Protein AF-A0A2G5TWJ9-F1 (afdb_monomer_lite)

Structure (mmCIF, N/CA/C/O backbone):
data_AF-A0A2G5TWJ9-F1
#
_entry.id   AF-A0A2G5TWJ9-F1
#
loop_
_atom_site.group_PDB
_atom_site.id
_atom_site.type_symbol
_atom_site.label_atom_id
_atom_site.label_alt_id
_atom_site.label_comp_id
_atom_site.label_asym_id
_atom_site.label_entity_id
_atom_site.label_seq_id
_atom_site.pdbx_PDB_ins_code
_atom_site.Cartn_x
_atom_site.Cartn_y
_atom_site.Cartn_z
_atom_site.occupancy
_atom_site.B_iso_or_equiv
_atom_site.auth_seq_id
_atom_site.auth_comp_id
_atom_site.auth_asym_id
_atom_site.auth_atom_id
_atom_site.pdbx_PDB_model_num
ATOM 1 N N . MET A 1 1 ? -35.842 27.594 40.199 1.00 36.75 1 MET A N 1
ATOM 2 C CA . MET A 1 1 ? -36.315 26.680 39.138 1.00 36.75 1 MET A CA 1
ATOM 3 C C . MET A 1 1 ? -35.547 25.380 39.267 1.00 36.75 1 MET A C 1
ATOM 5 O O . MET A 1 1 ? -34.326 25.401 39.190 1.00 36.75 1 MET A O 1
ATOM 9 N N . SER A 1 2 ? -36.247 24.294 39.585 1.00 41.88 2 SER A N 1
ATOM 10 C CA . SER A 1 2 ? -35.683 22.958 39.775 1.00 41.88 2 SER A CA 1
ATOM 11 C C . SER A 1 2 ? -35.116 22.416 38.465 1.00 41.88 2 SER A C 1
ATOM 13 O O . SER A 1 2 ? -35.816 22.381 37.454 1.00 41.88 2 SER A O 1
ATOM 15 N N . LEU A 1 3 ? -33.863 21.966 38.504 1.00 46.84 3 LEU A N 1
ATOM 16 C CA . LEU A 1 3 ? -33.276 21.094 37.493 1.00 46.84 3 LEU A CA 1
ATOM 17 C C . LEU A 1 3 ? -34.179 19.859 37.361 1.00 46.84 3 LEU A C 1
ATOM 19 O O . LEU A 1 3 ? -34.270 19.068 38.295 1.00 46.84 3 LEU A O 1
ATOM 23 N N . LEU A 1 4 ? -34.880 19.723 36.233 1.00 46.88 4 LEU A N 1
ATOM 24 C CA . LEU A 1 4 ? -35.565 18.487 35.861 1.00 46.88 4 LEU A CA 1
ATOM 25 C C . LEU A 1 4 ? -34.547 17.343 35.939 1.00 46.88 4 LEU A C 1
ATOM 27 O O . LEU A 1 4 ? -33.581 17.317 35.171 1.00 46.88 4 LEU A O 1
ATOM 31 N N . GLU A 1 5 ? -34.747 16.410 36.871 1.00 49.47 5 GLU A N 1
ATOM 32 C CA . GLU A 1 5 ? -34.047 15.130 36.863 1.00 49.47 5 GLU A CA 1
ATOM 33 C C . GLU A 1 5 ? -34.282 14.488 35.493 1.00 49.47 5 GLU A C 1
ATOM 35 O O . GLU A 1 5 ? -35.391 14.063 35.166 1.00 49.47 5 GLU A O 1
ATOM 40 N N . LYS A 1 6 ? -33.241 14.441 34.654 1.00 57.19 6 LYS A N 1
ATOM 41 C CA . LYS A 1 6 ? -33.278 13.676 33.407 1.00 57.19 6 LYS A CA 1
ATOM 42 C C . LYS A 1 6 ? -33.536 12.217 33.778 1.00 57.19 6 LYS A C 1
ATOM 44 O O . LYS A 1 6 ? -32.618 11.519 34.214 1.00 57.19 6 LYS A O 1
ATOM 49 N N . SER A 1 7 ? -34.780 11.767 33.617 1.00 62.12 7 SER A N 1
ATOM 50 C CA . SER A 1 7 ? -35.129 10.357 33.776 1.00 62.12 7 SER A CA 1
ATOM 51 C C . SER A 1 7 ? -34.216 9.532 32.861 1.00 62.12 7 SER A C 1
ATOM 53 O O . SER A 1 7 ? -34.095 9.796 31.663 1.00 62.12 7 SER A O 1
ATOM 55 N N . LYS A 1 8 ? -33.463 8.596 33.444 1.00 74.06 8 LYS A N 1
ATOM 56 C CA . LYS A 1 8 ? -32.514 7.771 32.691 1.00 74.06 8 LYS A CA 1
ATOM 57 C C . LYS A 1 8 ? -33.291 6.651 32.016 1.00 74.06 8 LYS A C 1
ATOM 59 O O . LYS A 1 8 ? -33.802 5.769 32.704 1.00 74.06 8 LYS A O 1
ATOM 64 N N . PHE A 1 9 ? -33.352 6.660 30.686 1.00 77.81 9 PHE A N 1
ATOM 65 C CA . PHE A 1 9 ? -33.934 5.556 29.931 1.00 77.81 9 PHE A CA 1
ATOM 66 C C . PHE A 1 9 ? -33.089 4.285 30.129 1.00 77.81 9 PHE A C 1
ATOM 68 O O . PHE A 1 9 ? -31.893 4.284 29.816 1.00 77.81 9 PHE A O 1
ATOM 75 N N . PRO A 1 10 ? -33.653 3.194 30.673 1.00 84.69 10 PRO A N 1
ATOM 76 C CA . PRO A 1 10 ? -32.878 2.020 31.036 1.00 84.69 10 PRO A CA 1
ATOM 77 C C . PRO A 1 10 ? -32.674 1.102 29.822 1.00 84.69 10 PRO A C 1
ATOM 79 O O . PRO A 1 10 ? -33.167 -0.022 29.812 1.00 84.69 10 PRO A O 1
ATOM 82 N N . LEU A 1 11 ? -31.912 1.560 28.821 1.00 85.44 11 LEU A N 1
ATOM 83 C CA . LEU A 1 11 ? -31.676 0.856 27.549 1.00 85.44 11 LEU A CA 1
ATOM 84 C C . LEU A 1 11 ? -31.348 -0.638 27.746 1.00 85.44 11 LEU A C 1
ATOM 86 O O . LEU A 1 11 ? -31.959 -1.507 27.137 1.00 85.44 11 LEU A O 1
ATOM 90 N N . LEU A 1 12 ? -30.456 -0.969 28.686 1.00 86.44 12 LEU A N 1
ATOM 91 C CA . LEU A 1 12 ? -30.032 -2.353 28.964 1.00 86.44 12 LEU A CA 1
ATOM 92 C C . LEU A 1 12 ? -31.082 -3.235 29.671 1.00 86.44 12 LEU A C 1
ATOM 94 O O . LEU A 1 12 ? -30.824 -4.424 29.887 1.00 86.44 12 LEU A O 1
ATOM 98 N N . LYS A 1 13 ? -32.219 -2.664 30.085 1.00 88.19 13 LYS A N 1
ATOM 99 C CA . LYS A 1 13 ? -33.361 -3.389 30.663 1.00 88.19 13 LYS A CA 1
ATOM 100 C C . LYS A 1 13 ? -34.454 -3.682 29.633 1.00 88.19 13 LYS A C 1
ATOM 102 O O . LYS A 1 13 ? -35.428 -4.341 29.986 1.00 88.19 13 LYS A O 1
ATOM 107 N N . LEU A 1 14 ? -34.311 -3.204 28.396 1.00 89.62 14 LEU A N 1
ATOM 108 C CA . LEU A 1 14 ? -35.266 -3.504 27.338 1.00 89.62 14 LEU A CA 1
ATOM 109 C C . LEU A 1 14 ? -35.298 -5.006 27.014 1.00 89.62 14 LEU A C 1
ATOM 111 O O . LEU A 1 14 ? -34.278 -5.692 27.171 1.00 89.62 14 LEU A O 1
ATOM 115 N N . PRO A 1 15 ? -36.442 -5.518 26.523 1.00 93.06 15 PRO A N 1
ATOM 116 C CA . PRO A 1 15 ? -36.509 -6.845 25.929 1.00 93.06 15 PRO A CA 1
ATOM 117 C C . PRO A 1 15 ? -35.441 -7.016 24.846 1.00 93.06 15 PRO A C 1
ATOM 119 O O . PRO A 1 15 ? -35.117 -6.075 24.125 1.00 93.06 15 PRO A O 1
ATOM 122 N N . TRP A 1 16 ? -34.903 -8.231 24.723 1.00 88.75 16 TRP A N 1
ATOM 123 C CA . TRP A 1 16 ? -33.719 -8.497 23.899 1.00 88.75 16 TRP A CA 1
ATOM 124 C C . TRP A 1 16 ? -33.857 -8.037 22.441 1.00 88.75 16 TRP A C 1
ATOM 126 O O . TRP A 1 16 ? -32.936 -7.423 21.917 1.00 88.75 16 TRP A O 1
ATOM 136 N N . HIS A 1 17 ? -35.006 -8.287 21.809 1.00 87.75 17 HIS A N 1
ATOM 137 C CA . HIS A 1 17 ? -35.258 -7.876 20.425 1.00 87.75 17 HIS A CA 1
ATOM 138 C C . HIS A 1 17 ? -35.263 -6.347 20.280 1.00 87.75 17 HIS A C 1
ATOM 140 O O . HIS A 1 17 ? -34.514 -5.823 19.465 1.00 87.75 17 HIS A O 1
ATOM 146 N N . VAL A 1 18 ? -35.994 -5.634 21.149 1.00 89.50 18 VAL A N 1
ATOM 147 C CA . VAL A 1 18 ? -36.042 -4.161 21.149 1.00 89.50 18 VAL A CA 1
ATOM 148 C C . VAL A 1 18 ? -34.654 -3.573 21.378 1.00 89.50 18 VAL A C 1
ATOM 150 O O . VAL A 1 18 ? -34.261 -2.634 20.700 1.00 89.50 18 VAL A O 1
ATOM 153 N N . LEU A 1 19 ? -33.884 -4.145 22.309 1.00 90.06 19 LEU A N 1
ATOM 154 C CA . LEU A 1 19 ? -32.516 -3.707 22.565 1.00 90.06 19 LEU A CA 1
ATOM 155 C C . LEU A 1 19 ? -31.647 -3.827 21.309 1.00 90.06 19 LEU A C 1
ATOM 157 O O . LEU A 1 19 ? -30.944 -2.881 20.977 1.00 90.06 19 LEU A O 1
ATOM 161 N N . LEU A 1 20 ? -31.682 -4.969 20.618 1.00 87.12 20 LEU A N 1
ATOM 162 C CA . LEU A 1 20 ? -30.897 -5.154 19.398 1.00 87.12 20 LEU A CA 1
ATOM 163 C C . LEU A 1 20 ? -31.321 -4.183 18.296 1.00 87.12 20 LEU A C 1
ATOM 165 O O . LEU A 1 20 ? -30.449 -3.625 17.636 1.00 87.12 20 LEU A O 1
ATOM 169 N N . ASP A 1 21 ? -32.622 -3.951 18.130 1.00 86.69 21 ASP A N 1
ATOM 170 C CA . ASP A 1 21 ? -33.130 -3.008 17.135 1.00 86.69 21 ASP A CA 1
ATOM 171 C C . ASP A 1 21 ? -32.720 -1.570 17.465 1.00 86.69 21 ASP A C 1
ATOM 173 O O . ASP A 1 21 ? -32.274 -0.851 16.576 1.00 86.69 21 ASP A O 1
ATOM 177 N N . CYS A 1 22 ? -32.749 -1.158 18.737 1.00 89.00 22 CYS A N 1
ATOM 178 C CA . CYS A 1 22 ? -32.224 0.147 19.140 1.00 89.00 22 CYS A CA 1
ATOM 179 C C . CYS A 1 22 ? -30.739 0.298 18.784 1.00 89.00 22 CYS A C 1
ATOM 181 O O . CYS A 1 22 ? -30.357 1.313 18.216 1.00 89.00 22 CYS A O 1
ATOM 183 N N . ILE A 1 23 ? -29.904 -0.702 19.094 1.00 88.88 23 ILE A N 1
ATOM 184 C CA . ILE A 1 23 ? -28.458 -0.615 18.834 1.00 88.88 23 ILE A CA 1
ATOM 185 C C . ILE A 1 23 ? -28.140 -0.671 17.329 1.00 88.88 23 ILE A C 1
ATOM 187 O O . ILE A 1 23 ? -27.199 -0.020 16.895 1.00 88.88 23 ILE A O 1
ATOM 191 N N . LYS A 1 24 ? -28.920 -1.398 16.518 1.00 86.06 24 LYS A N 1
ATOM 192 C CA . LYS A 1 24 ? -28.757 -1.437 15.050 1.00 86.06 24 LYS A CA 1
ATOM 193 C C . LYS A 1 24 ? -28.994 -0.093 14.360 1.00 86.06 24 LYS A C 1
ATOM 195 O O . LYS A 1 24 ? -28.516 0.087 13.248 1.00 86.06 24 LYS A O 1
ATOM 200 N N . ASN A 1 25 ? -29.763 0.794 14.987 1.00 86.25 25 ASN A N 1
ATOM 201 C CA . ASN A 1 25 ? -30.069 2.123 14.459 1.00 86.25 25 ASN A CA 1
ATOM 202 C C . ASN A 1 25 ? -29.079 3.201 14.932 1.00 86.25 25 ASN A C 1
ATOM 204 O O . ASN A 1 25 ? -29.253 4.361 14.576 1.00 86.25 25 ASN A O 1
ATOM 208 N N . LEU A 1 26 ? -28.077 2.838 15.739 1.00 87.75 26 LEU A N 1
ATOM 209 C CA . LEU A 1 26 ? -27.004 3.749 16.135 1.00 87.75 26 LEU A CA 1
ATOM 210 C C . LEU A 1 26 ? -25.992 3.920 14.999 1.00 87.75 26 LEU A C 1
ATOM 212 O O . LEU A 1 26 ? -25.737 2.979 14.242 1.00 87.75 26 LEU A O 1
ATOM 216 N N . ASP A 1 27 ? -25.371 5.096 14.929 1.00 87.12 27 ASP A N 1
ATOM 217 C CA . ASP A 1 27 ? -24.243 5.325 14.027 1.00 87.12 27 ASP A CA 1
ATOM 218 C C . ASP A 1 27 ? -22.962 4.598 14.497 1.00 87.12 27 ASP A C 1
ATOM 220 O O . ASP A 1 27 ? -22.895 4.025 15.591 1.00 87.12 27 ASP A O 1
ATOM 224 N N . PHE A 1 28 ? -21.911 4.591 13.669 1.00 90.81 28 PHE A N 1
ATOM 225 C CA . PHE A 1 28 ? -20.680 3.864 13.997 1.00 90.81 28 PHE A CA 1
ATOM 226 C C . PHE A 1 28 ? -19.959 4.401 15.242 1.00 90.81 28 PHE A C 1
ATOM 228 O O . PHE A 1 28 ? -19.420 3.603 16.014 1.00 90.81 28 PHE A O 1
ATOM 235 N N . LEU A 1 29 ? -19.966 5.714 15.482 1.00 90.69 29 LEU A N 1
ATOM 236 C CA . LEU A 1 29 ? -19.343 6.312 16.664 1.00 90.69 29 LEU A CA 1
ATOM 237 C C . LEU A 1 29 ? -20.179 6.058 17.919 1.00 90.69 29 LEU A C 1
ATOM 239 O O . LEU A 1 29 ? -19.619 5.767 18.972 1.00 90.69 29 LEU A O 1
ATOM 243 N N . GLU A 1 30 ? -21.505 6.081 17.816 1.00 89.00 30 GLU A N 1
ATOM 244 C CA . GLU A 1 30 ? -22.421 5.711 18.893 1.00 89.00 30 GLU A CA 1
ATOM 245 C C . GLU A 1 30 ? -22.284 4.234 19.276 1.00 89.00 30 GLU A C 1
ATOM 247 O O . GLU A 1 30 ? -22.296 3.896 20.464 1.00 89.00 30 GLU A O 1
ATOM 252 N N . ILE A 1 31 ? -22.096 3.345 18.295 1.00 91.75 31 ILE A N 1
ATOM 253 C CA . ILE A 1 31 ? -21.790 1.929 18.527 1.00 91.75 31 ILE A CA 1
ATOM 254 C C . ILE A 1 31 ? -20.460 1.786 19.280 1.00 91.75 31 ILE A C 1
ATOM 256 O O . ILE A 1 31 ? -20.382 1.025 20.257 1.00 91.75 31 ILE A O 1
ATOM 260 N N . ILE A 1 32 ? -19.422 2.523 18.866 1.00 92.56 32 ILE A N 1
ATOM 261 C CA . ILE A 1 32 ? -18.124 2.546 19.553 1.00 92.56 32 ILE A CA 1
ATOM 262 C C . ILE A 1 32 ? -18.305 3.035 20.989 1.00 92.56 32 ILE A C 1
ATOM 264 O O . ILE A 1 32 ? -17.981 2.295 21.920 1.00 92.56 32 ILE A O 1
ATOM 268 N N . ASP A 1 33 ? -18.894 4.210 21.186 1.00 89.75 33 ASP A N 1
ATOM 269 C CA . ASP A 1 33 ? -19.139 4.803 22.500 1.00 89.75 33 ASP A CA 1
ATOM 270 C C . ASP A 1 33 ? -19.920 3.844 23.406 1.00 89.75 33 ASP A C 1
ATOM 272 O O . ASP A 1 33 ? -19.497 3.553 24.529 1.00 89.75 33 ASP A O 1
ATOM 276 N N . PHE A 1 34 ? -21.024 3.274 22.915 1.00 91.06 34 PHE A N 1
ATOM 277 C CA . PHE A 1 34 ? -21.832 2.318 23.668 1.00 91.06 34 PHE A CA 1
ATOM 278 C C . PHE A 1 34 ? -21.013 1.090 24.074 1.00 91.06 34 PHE A C 1
ATOM 280 O O . PHE A 1 34 ? -21.059 0.653 25.229 1.00 91.06 34 PHE A O 1
ATOM 287 N N . SER A 1 35 ? -20.221 0.541 23.154 1.00 93.69 35 SER A N 1
ATOM 288 C CA . SER A 1 35 ? -19.400 -0.641 23.417 1.00 93.69 35 SER A CA 1
ATOM 289 C C . SER A 1 35 ? -18.285 -0.400 24.448 1.00 93.69 35 SER A C 1
ATOM 291 O O . SER A 1 35 ? -17.871 -1.353 25.116 1.00 93.69 35 SER A O 1
ATOM 293 N N . LEU A 1 36 ? -17.842 0.850 24.636 1.00 92.25 36 LEU A N 1
ATOM 294 C CA . LEU A 1 36 ? -16.854 1.243 25.648 1.00 92.25 36 LEU A CA 1
ATOM 295 C C . LEU A 1 36 ? -17.444 1.334 27.067 1.00 92.25 36 LEU A C 1
ATOM 297 O O . LEU A 1 36 ? -16.703 1.229 28.044 1.00 92.25 36 LEU A O 1
ATOM 301 N N . VAL A 1 37 ? -18.771 1.453 27.212 1.00 91.25 37 VAL A N 1
ATOM 302 C CA . VAL A 1 37 ? -19.433 1.626 28.521 1.00 91.25 37 VAL A CA 1
ATOM 303 C C . VAL A 1 37 ? -19.241 0.420 29.446 1.00 91.25 37 VAL A C 1
ATOM 305 O O . VAL A 1 37 ? -19.108 0.572 30.660 1.00 91.25 37 VAL A O 1
ATOM 308 N N . SER A 1 38 ? -19.284 -0.809 28.917 1.00 91.56 38 SER A N 1
ATOM 309 C CA . SER A 1 38 ? -19.117 -2.019 29.733 1.00 91.56 38 SER A CA 1
ATOM 310 C C . SER A 1 38 ? -18.830 -3.272 28.906 1.00 91.56 38 SER A C 1
ATOM 312 O O . SER A 1 38 ? -19.201 -3.377 27.738 1.00 91.56 38 SER A O 1
ATOM 314 N N . LYS A 1 39 ? -18.309 -4.319 29.566 1.00 92.62 39 LYS A N 1
ATOM 315 C CA . LYS A 1 39 ? -18.180 -5.665 28.970 1.00 92.62 39 LYS A CA 1
ATOM 316 C C . LYS A 1 39 ? -19.513 -6.202 28.431 1.00 92.62 39 LYS A C 1
ATOM 318 O O . LYS A 1 39 ? -19.514 -6.944 27.454 1.00 92.62 39 LYS A O 1
ATOM 323 N N . ARG A 1 40 ? -20.645 -5.859 29.063 1.00 92.19 40 ARG A N 1
ATOM 324 C CA . ARG A 1 40 ? -21.979 -6.271 28.598 1.00 92.19 40 ARG A CA 1
ATOM 325 C C . ARG A 1 40 ? -22.357 -5.550 27.305 1.00 92.19 40 ARG A C 1
ATOM 327 O O . ARG A 1 40 ? -22.813 -6.219 26.387 1.00 92.19 40 ARG A O 1
ATOM 334 N N . ALA A 1 41 ? -22.135 -4.240 27.226 1.00 93.38 41 ALA A N 1
ATOM 335 C CA . ALA A 1 41 ? -22.416 -3.449 26.028 1.00 93.38 41 ALA A CA 1
ATOM 336 C C . ALA A 1 41 ? -21.576 -3.925 24.835 1.00 93.38 41 ALA A C 1
ATOM 338 O O . ALA A 1 41 ? -22.133 -4.243 23.788 1.00 93.38 41 ALA A O 1
ATOM 339 N N . LYS A 1 42 ? -20.270 -4.148 25.042 1.00 93.69 42 LYS A N 1
ATOM 340 C CA . LYS A 1 42 ? -19.392 -4.762 24.035 1.00 93.69 42 LYS A CA 1
ATOM 341 C C . LYS A 1 42 ? -19.938 -6.094 23.506 1.00 93.69 42 LYS A C 1
ATOM 343 O O . LYS A 1 42 ? -19.987 -6.309 22.301 1.00 93.69 42 LYS A O 1
ATOM 348 N N . ARG A 1 43 ? -20.387 -6.995 24.393 1.00 92.12 43 ARG A N 1
ATOM 349 C CA . ARG A 1 43 ? -20.980 -8.286 23.983 1.00 92.12 43 ARG A CA 1
ATOM 350 C C . ARG A 1 43 ? -22.282 -8.130 23.200 1.00 92.12 43 ARG A C 1
ATOM 352 O O . ARG A 1 43 ? -22.572 -8.997 22.386 1.00 92.12 43 ARG A O 1
ATOM 359 N N . ILE A 1 44 ? -23.075 -7.097 23.484 1.00 91.44 44 ILE A N 1
ATOM 360 C CA . ILE A 1 44 ? -24.309 -6.812 22.742 1.00 91.44 44 ILE A CA 1
ATOM 361 C C . ILE A 1 44 ? -23.954 -6.372 21.322 1.00 91.44 44 ILE A C 1
ATOM 363 O O . ILE A 1 44 ? -24.438 -6.993 20.384 1.00 91.44 44 ILE A O 1
ATOM 367 N N . VAL A 1 45 ? -23.050 -5.397 21.170 1.00 92.38 45 VAL A N 1
ATOM 368 C CA . VAL A 1 45 ? -22.594 -4.913 19.854 1.00 92.38 45 VAL A CA 1
ATOM 369 C C . VAL A 1 45 ? -22.035 -6.052 19.008 1.00 92.38 45 VAL A C 1
ATOM 371 O O . VAL A 1 45 ? -22.469 -6.243 17.882 1.00 92.38 45 VAL A O 1
ATOM 374 N N . LYS A 1 46 ? -21.171 -6.897 19.580 1.00 90.25 46 LYS A N 1
ATOM 375 C CA . LYS A 1 46 ? -20.594 -8.048 18.863 1.00 90.25 46 LYS A CA 1
ATOM 376 C C . LYS A 1 46 ? -21.615 -9.075 18.360 1.00 90.25 46 LYS A C 1
ATOM 378 O O . LYS A 1 46 ? -21.276 -9.903 17.523 1.00 90.25 46 LYS A O 1
ATOM 383 N N . ARG A 1 47 ? -22.827 -9.096 18.921 1.00 87.38 47 ARG A N 1
ATOM 384 C CA . ARG A 1 47 ? -23.904 -10.006 18.497 1.00 87.38 47 ARG A CA 1
ATOM 385 C C . ARG A 1 47 ? -24.769 -9.416 17.393 1.00 87.38 47 ARG A C 1
ATOM 387 O O . ARG A 1 47 ? -25.624 -10.122 16.867 1.00 87.38 47 ARG A O 1
ATOM 394 N N . ILE A 1 48 ? -24.588 -8.140 17.081 1.00 83.81 48 ILE A N 1
ATOM 395 C CA . ILE A 1 48 ? -25.323 -7.474 16.024 1.00 83.81 48 ILE A CA 1
ATOM 396 C C . ILE A 1 48 ? -24.544 -7.677 14.736 1.00 83.81 48 ILE A C 1
ATOM 398 O O . ILE A 1 48 ? -23.381 -7.303 14.631 1.00 83.81 48 ILE A O 1
ATOM 402 N N . THR A 1 49 ? -25.201 -8.283 13.754 1.00 71.06 49 THR A N 1
ATOM 403 C CA . THR A 1 49 ? -24.727 -8.228 12.377 1.00 71.06 49 THR A CA 1
ATOM 404 C C . THR A 1 49 ? -24.932 -6.805 11.896 1.00 71.06 49 THR A C 1
ATOM 406 O O . THR A 1 49 ? -26.069 -6.339 11.802 1.00 71.06 49 THR A O 1
ATOM 409 N N . ILE A 1 50 ? -23.835 -6.106 11.643 1.00 72.62 50 ILE A N 1
ATOM 410 C CA . ILE A 1 50 ? -23.886 -4.791 11.022 1.00 72.62 50 ILE A CA 1
ATOM 411 C C . ILE A 1 50 ? -24.182 -5.032 9.549 1.00 72.62 50 ILE A C 1
ATOM 413 O O . ILE A 1 50 ? -23.449 -5.744 8.868 1.00 72.62 50 ILE A O 1
ATOM 417 N N . SER A 1 51 ? -25.312 -4.506 9.086 1.00 66.75 51 SER A N 1
ATOM 418 C CA . SER A 1 51 ? -25.871 -4.826 7.769 1.00 66.75 51 SER A CA 1
ATOM 419 C C . SER A 1 51 ? -25.056 -4.272 6.597 1.00 66.75 51 SER A C 1
ATOM 421 O O . SER A 1 51 ? -25.329 -4.623 5.453 1.00 66.75 51 SER A O 1
ATOM 423 N N . HIS A 1 52 ? -24.073 -3.411 6.866 1.00 73.81 52 HIS A N 1
ATOM 424 C CA . HIS A 1 52 ? -23.319 -2.686 5.850 1.00 73.81 52 HIS A CA 1
ATOM 425 C C . HIS A 1 52 ? -21.816 -2.907 6.052 1.00 73.81 52 HIS A C 1
ATOM 427 O O . HIS A 1 52 ? -21.341 -2.776 7.183 1.00 73.81 52 HIS A O 1
ATOM 433 N N . PRO A 1 53 ? -21.058 -3.241 4.991 1.00 79.69 53 PRO A N 1
ATOM 434 C CA . PRO A 1 53 ? -19.614 -3.392 5.087 1.00 79.69 53 PRO A CA 1
ATOM 435 C C . PRO A 1 53 ? -18.980 -2.046 5.454 1.00 79.69 53 PRO A C 1
ATOM 437 O O . PRO A 1 53 ? -19.318 -1.012 4.868 1.00 79.69 53 PRO A O 1
ATOM 440 N N . ILE A 1 54 ? -18.084 -2.081 6.439 1.00 90.25 54 ILE A N 1
ATOM 441 C CA . ILE A 1 54 ? -17.290 -0.936 6.890 1.00 90.25 54 ILE A CA 1
ATOM 442 C C . ILE A 1 54 ? -15.834 -1.218 6.566 1.00 90.25 54 ILE A C 1
ATOM 444 O O . ILE A 1 54 ? -15.352 -2.338 6.751 1.00 90.25 54 ILE A O 1
ATOM 448 N N . GLU A 1 55 ? -15.132 -0.184 6.142 1.00 92.62 55 GLU A N 1
ATOM 449 C CA . GLU A 1 55 ? -13.697 -0.203 5.934 1.00 92.62 55 GLU A CA 1
ATOM 450 C C . GLU A 1 55 ? -13.022 0.644 7.005 1.00 92.62 55 GLU A C 1
ATOM 452 O O . GLU A 1 55 ? -13.435 1.771 7.272 1.00 92.62 55 GLU A O 1
ATOM 457 N N . ILE A 1 56 ? -11.996 0.073 7.638 1.00 94.88 56 ILE A N 1
ATOM 458 C CA . ILE A 1 56 ? -11.184 0.770 8.634 1.00 94.88 56 ILE A CA 1
ATOM 459 C C . ILE A 1 56 ? -9.908 1.257 7.953 1.00 94.88 56 ILE A C 1
ATOM 461 O O . ILE A 1 56 ? -9.123 0.433 7.467 1.00 94.88 56 ILE A O 1
ATOM 465 N N . LYS A 1 57 ? -9.665 2.568 7.989 1.00 95.88 57 LYS A N 1
ATOM 466 C CA . LYS A 1 57 ? -8.402 3.180 7.553 1.00 95.88 57 LYS A CA 1
ATOM 467 C C . LYS A 1 57 ? -7.730 3.882 8.727 1.00 95.88 57 LYS A C 1
ATOM 469 O O . LYS A 1 57 ? -8.398 4.486 9.563 1.00 95.88 57 LYS A O 1
ATOM 474 N N . LEU A 1 58 ? -6.410 3.781 8.817 1.00 96.19 58 LEU A N 1
ATOM 475 C CA . LEU A 1 58 ? -5.617 4.433 9.856 1.00 96.19 58 LEU A CA 1
ATOM 476 C C . LEU A 1 58 ? -4.730 5.502 9.233 1.00 96.19 58 LEU A C 1
ATOM 478 O O . LEU A 1 58 ? -3.957 5.186 8.333 1.00 96.19 58 LEU A O 1
ATOM 482 N N . SER A 1 59 ? -4.758 6.715 9.777 1.00 94.81 59 SER A N 1
ATOM 483 C CA . SER A 1 59 ? -3.814 7.774 9.417 1.00 94.81 59 SER A CA 1
ATOM 484 C C . SER A 1 59 ? -3.026 8.205 10.649 1.00 94.81 59 SER A C 1
ATOM 486 O O . SER A 1 59 ? -3.584 8.512 11.701 1.00 94.81 59 SER A O 1
ATOM 488 N N . ILE A 1 60 ? -1.700 8.167 10.542 1.00 93.56 60 ILE A N 1
ATOM 489 C CA . ILE A 1 60 ? -0.774 8.472 11.634 1.00 93.56 60 ILE A CA 1
ATOM 490 C C . ILE A 1 60 ? 0.090 9.659 11.220 1.00 93.56 60 ILE A C 1
ATOM 492 O O . ILE A 1 60 ? 1.001 9.519 10.397 1.00 93.56 60 ILE A O 1
ATOM 496 N N . PHE A 1 61 ? -0.182 10.807 11.827 1.00 90.44 61 PHE A N 1
ATOM 497 C CA . PHE A 1 61 ? 0.511 12.070 11.592 1.00 90.44 61 PHE A CA 1
ATOM 498 C C . PHE A 1 61 ? 1.571 12.317 12.664 1.00 90.44 61 PHE A C 1
ATOM 500 O O . PHE A 1 61 ? 1.692 11.567 13.639 1.00 90.44 61 PHE A O 1
ATOM 507 N N . VAL A 1 62 ? 2.372 13.369 12.492 1.00 85.75 62 VAL A N 1
ATOM 508 C CA . VAL A 1 62 ? 3.347 13.775 13.520 1.00 85.75 62 VAL A CA 1
ATOM 509 C C . VAL A 1 62 ? 2.657 14.151 14.836 1.00 85.75 62 VAL A C 1
ATOM 511 O O . VAL A 1 62 ? 3.145 13.759 15.898 1.00 85.75 62 VAL A O 1
ATOM 514 N N . ASP A 1 63 ? 1.514 14.834 14.751 1.00 85.44 63 ASP A N 1
ATOM 515 C CA . ASP A 1 63 ? 0.837 15.449 15.899 1.00 85.44 63 ASP A CA 1
ATOM 516 C C . ASP A 1 63 ? -0.494 14.772 16.271 1.00 85.44 63 ASP A C 1
ATOM 518 O O . ASP A 1 63 ? -1.214 15.254 17.147 1.00 85.44 63 ASP A O 1
ATOM 522 N N . GLY A 1 64 ? -0.827 13.638 15.643 1.00 90.50 64 GLY A N 1
ATOM 523 C CA . GLY A 1 64 ? -2.105 12.977 15.883 1.00 90.50 64 GLY A CA 1
ATOM 524 C C . GLY A 1 64 ? -2.269 11.601 15.250 1.00 90.50 64 GLY A C 1
ATOM 525 O O . GLY A 1 64 ? -1.474 11.164 14.413 1.00 90.50 64 GLY A O 1
ATOM 526 N N . PHE A 1 65 ? -3.333 10.919 15.668 1.00 91.50 65 PHE A N 1
ATOM 527 C CA . PHE A 1 65 ? -3.774 9.652 15.087 1.00 91.50 65 PHE A CA 1
ATOM 528 C C . PHE A 1 65 ? -5.243 9.729 14.712 1.00 91.50 65 PHE A C 1
ATOM 530 O O . PHE A 1 65 ? -6.045 10.276 15.467 1.00 91.50 65 PHE A O 1
ATOM 537 N N . GLU A 1 66 ? -5.599 9.108 13.600 1.00 93.50 66 GLU A N 1
ATOM 538 C CA . GLU A 1 66 ? -6.963 9.105 13.098 1.00 93.50 66 GLU A CA 1
ATOM 539 C C . GLU A 1 66 ? -7.364 7.701 12.650 1.00 93.50 66 GLU A C 1
ATOM 541 O O . GLU A 1 66 ? -6.588 6.974 12.023 1.00 93.50 66 GLU A O 1
ATOM 546 N N . ILE A 1 67 ? -8.586 7.313 13.008 1.00 95.31 67 ILE A N 1
ATOM 547 C CA . ILE A 1 67 ? -9.237 6.080 12.570 1.00 95.31 67 ILE A CA 1
ATOM 548 C C . ILE A 1 67 ? -10.456 6.492 11.763 1.00 95.31 67 ILE A C 1
ATOM 550 O O . ILE A 1 67 ? -11.377 7.091 12.313 1.00 95.31 67 ILE A O 1
ATOM 554 N N . TYR A 1 68 ? -10.467 6.141 10.490 1.00 94.44 68 TYR A N 1
ATOM 555 C CA . TYR A 1 68 ? -11.575 6.383 9.584 1.00 94.44 68 TYR A CA 1
ATOM 556 C C . TYR A 1 68 ? -12.411 5.118 9.469 1.00 94.44 68 TYR A C 1
ATOM 558 O O . TYR A 1 68 ? -11.878 4.010 9.355 1.00 94.44 68 TYR A O 1
ATOM 566 N N . LEU A 1 69 ? -13.723 5.303 9.497 1.00 94.06 69 LEU A N 1
ATOM 567 C CA . LEU A 1 69 ? -14.727 4.290 9.235 1.00 94.06 69 LEU A CA 1
ATOM 568 C C . LEU A 1 69 ? -15.556 4.792 8.062 1.00 94.06 69 LEU A C 1
ATOM 570 O O . LEU A 1 69 ? -16.257 5.799 8.172 1.00 94.06 69 LEU A O 1
ATOM 574 N N . GLU A 1 70 ? -15.466 4.084 6.948 1.00 90.81 70 GLU A N 1
ATOM 575 C CA . GLU A 1 70 ? -16.179 4.415 5.719 1.00 90.81 70 GLU A CA 1
ATOM 576 C C . GLU A 1 70 ? -17.076 3.249 5.316 1.00 90.81 70 GLU A C 1
ATOM 578 O O . GLU A 1 70 ? -16.763 2.082 5.560 1.00 90.81 70 GLU A O 1
ATOM 583 N N . SER A 1 71 ? -18.208 3.551 4.684 1.00 88.62 71 SER A N 1
ATOM 584 C CA . SER A 1 71 ? -19.085 2.529 4.125 1.00 88.62 71 SER A CA 1
ATOM 585 C C . SER A 1 71 ? -19.626 2.972 2.778 1.00 88.62 71 SER A C 1
ATOM 587 O O . SER A 1 71 ? -20.215 4.042 2.653 1.00 88.62 71 SER A O 1
ATOM 589 N N . LYS A 1 72 ? -19.531 2.088 1.781 1.00 86.00 72 LYS A N 1
ATOM 590 C CA . LYS A 1 72 ? -20.117 2.309 0.449 1.00 86.00 72 LYS A CA 1
ATOM 591 C C . LYS A 1 72 ? -21.640 2.482 0.488 1.00 86.00 72 LYS A C 1
ATOM 593 O O . LYS A 1 72 ? -22.214 3.008 -0.458 1.00 86.00 72 LYS A O 1
ATOM 598 N N . HIS A 1 73 ? -22.297 2.038 1.563 1.00 86.12 73 HIS A N 1
ATOM 599 C CA . HIS A 1 73 ? -23.739 2.212 1.744 1.00 86.12 73 HIS A CA 1
ATOM 600 C C . HIS A 1 73 ? -24.131 3.653 2.101 1.00 86.12 73 HIS A C 1
ATOM 602 O O . HIS A 1 73 ? -25.253 4.068 1.824 1.00 86.12 73 HIS A O 1
ATOM 608 N N . PHE A 1 74 ? -23.207 4.420 2.681 1.00 84.31 74 PHE A N 1
ATOM 609 C CA . PHE A 1 74 ? -23.414 5.813 3.061 1.00 84.31 74 PHE A CA 1
ATOM 610 C C . PHE A 1 74 ? -22.402 6.700 2.324 1.00 84.31 74 PHE A C 1
ATOM 612 O O . PHE A 1 74 ? -21.486 7.240 2.945 1.00 84.31 74 PHE A O 1
ATOM 619 N N . PRO A 1 75 ? -22.518 6.837 0.988 1.00 82.94 75 PRO A N 1
ATOM 620 C CA . PRO A 1 75 ? -21.592 7.663 0.226 1.00 82.94 75 PRO A CA 1
ATOM 621 C C . PRO A 1 75 ? -21.610 9.105 0.752 1.00 82.94 75 PRO A C 1
ATOM 623 O O . PRO A 1 75 ? -22.655 9.636 1.134 1.00 82.94 75 PRO A O 1
ATOM 626 N N . GLY A 1 76 ? -20.430 9.721 0.811 1.00 82.69 76 GLY A N 1
ATOM 627 C CA . GLY A 1 76 ? -20.250 11.068 1.355 1.00 82.69 76 GLY A CA 1
ATOM 628 C C . GLY A 1 76 ? -20.304 11.165 2.883 1.00 82.69 76 GLY A C 1
ATOM 629 O O . GLY A 1 76 ? -20.239 12.278 3.387 1.00 82.69 76 GLY A O 1
ATOM 630 N N . HIS A 1 77 ? -20.416 10.052 3.617 1.00 86.75 77 HIS A N 1
ATOM 631 C CA . HIS A 1 77 ? -20.346 10.045 5.080 1.00 86.75 77 HIS A CA 1
ATOM 632 C C . HIS A 1 77 ? -19.047 9.396 5.556 1.00 86.75 77 HIS A C 1
ATOM 634 O O . HIS A 1 77 ? -18.736 8.267 5.167 1.00 86.75 77 HIS A O 1
ATOM 640 N N . THR A 1 78 ? -18.341 10.081 6.453 1.00 88.88 78 THR A N 1
ATOM 641 C CA . THR A 1 78 ? -17.093 9.593 7.049 1.00 88.88 78 THR A CA 1
ATOM 642 C C . THR A 1 78 ? -17.169 9.723 8.563 1.00 88.88 78 THR A C 1
ATOM 644 O O . THR A 1 78 ? -17.460 10.794 9.092 1.00 88.88 78 THR A O 1
ATOM 647 N N . TRP A 1 79 ? -16.895 8.637 9.284 1.00 92.69 79 TRP A N 1
ATOM 648 C CA . TRP A 1 79 ? -16.806 8.662 10.743 1.00 92.69 79 TRP A CA 1
ATOM 649 C C . TRP A 1 79 ? -15.346 8.546 11.157 1.00 92.69 79 TRP A C 1
ATOM 651 O O . TRP A 1 79 ? -14.642 7.624 10.752 1.00 92.69 79 TRP A O 1
ATOM 661 N N . MET A 1 80 ? -14.897 9.478 11.984 1.00 91.62 80 MET A N 1
ATOM 662 C CA . MET A 1 80 ? -13.507 9.662 12.359 1.00 91.62 80 MET A CA 1
ATOM 663 C C . MET A 1 80 ? -13.351 9.583 13.870 1.00 91.62 80 MET A C 1
ATOM 665 O O . MET A 1 80 ? -14.071 10.228 14.631 1.00 91.62 80 MET A O 1
ATOM 669 N N . VAL A 1 81 ? -12.364 8.818 14.321 1.00 92.44 81 VAL A N 1
ATOM 670 C CA . VAL A 1 81 ? -11.879 8.869 15.698 1.00 92.44 81 VAL A CA 1
ATOM 671 C C . VAL A 1 81 ? -10.518 9.539 15.700 1.00 92.44 81 VAL A C 1
ATOM 673 O O . VAL A 1 81 ? -9.572 8.995 15.135 1.00 92.44 81 VAL A O 1
ATOM 676 N N . VAL A 1 82 ? -10.415 10.696 16.347 1.00 90.88 82 VAL A N 1
ATOM 677 C CA . VAL A 1 82 ? -9.230 11.561 16.300 1.00 90.88 82 VAL A CA 1
ATOM 678 C C . VAL A 1 82 ? -8.560 11.609 17.666 1.00 90.88 82 VAL A C 1
ATOM 680 O O . VAL A 1 82 ? -9.214 11.766 18.694 1.00 90.88 82 VAL A O 1
ATOM 683 N N . PHE A 1 83 ? -7.238 11.494 17.683 1.00 90.31 83 PHE A N 1
ATOM 684 C CA . PHE A 1 83 ? -6.397 11.651 18.862 1.00 90.31 83 PHE A CA 1
ATOM 685 C C . PHE A 1 83 ? -5.501 12.866 18.659 1.00 90.31 83 PHE A C 1
ATOM 687 O O . PHE A 1 83 ? -4.513 12.775 17.932 1.00 90.31 83 PHE A O 1
ATOM 694 N N . GLY A 1 84 ? -5.831 13.989 19.291 1.00 85.44 84 GLY A N 1
ATOM 695 C CA . GLY A 1 84 ? -5.134 15.254 19.067 1.00 85.44 84 GLY A CA 1
ATOM 696 C C . GLY A 1 84 ? -5.981 16.468 19.436 1.00 85.44 84 GLY A C 1
ATOM 697 O O . GLY A 1 84 ? -7.040 16.340 20.052 1.00 85.44 84 GLY A O 1
ATOM 698 N N . ASN A 1 85 ? -5.495 17.653 19.069 1.00 70.50 85 ASN A N 1
ATOM 699 C CA . ASN A 1 85 ? -6.252 18.892 19.210 1.00 70.50 85 ASN A CA 1
ATOM 700 C C . ASN A 1 85 ? -7.106 19.108 17.961 1.00 70.50 85 ASN A C 1
ATOM 702 O O . ASN A 1 85 ? -6.588 19.056 16.851 1.00 70.50 85 ASN A O 1
ATOM 706 N N . VAL A 1 86 ? -8.390 19.395 18.154 1.00 63.75 86 VAL A N 1
ATOM 707 C CA . VAL A 1 86 ? -9.282 19.869 17.092 1.00 63.75 86 VAL A CA 1
ATOM 708 C C . VAL A 1 86 ? -9.683 21.291 17.466 1.00 63.75 86 VAL A C 1
ATOM 710 O O . VAL A 1 86 ? -10.113 21.526 18.599 1.00 63.75 86 VAL A O 1
ATOM 713 N N . GLU A 1 87 ? -9.450 22.243 16.562 1.00 54.81 87 GLU A N 1
ATOM 714 C CA . GLU A 1 87 ? -9.826 23.644 16.767 1.00 54.81 87 GLU A CA 1
ATOM 715 C C . GLU A 1 87 ? -11.359 23.801 16.810 1.00 54.81 87 GLU A C 1
ATOM 717 O O . GLU A 1 87 ? -12.112 23.033 16.213 1.00 54.81 87 GLU A O 1
ATOM 722 N N . GLU A 1 88 ? -11.816 24.759 17.617 1.00 51.34 88 GLU A N 1
ATOM 723 C CA . GLU A 1 88 ? -13.175 24.872 18.158 1.00 51.34 88 GLU A CA 1
ATOM 724 C C . GLU A 1 88 ? -14.274 25.127 17.109 1.00 51.34 88 GLU A C 1
ATOM 726 O O . GLU A 1 88 ? -14.307 26.190 16.495 1.00 51.34 88 GLU A O 1
ATOM 731 N N . ILE A 1 89 ? -15.262 24.224 17.014 1.00 45.31 89 ILE A N 1
ATOM 732 C CA . ILE A 1 89 ? -16.613 24.487 16.472 1.00 45.31 89 ILE A CA 1
ATOM 733 C C . ILE A 1 89 ? -17.634 23.656 17.270 1.00 45.31 89 ILE A C 1
ATOM 735 O O . ILE A 1 89 ? -17.369 22.489 17.528 1.00 45.31 89 ILE A O 1
ATOM 739 N N . ASP A 1 90 ? -18.770 24.255 17.664 1.00 44.06 90 ASP A N 1
ATOM 740 C CA . ASP A 1 90 ? -19.932 23.688 18.391 1.00 44.06 90 ASP A CA 1
ATOM 741 C C . ASP A 1 90 ? -19.826 22.208 18.820 1.00 44.06 90 ASP A C 1
ATOM 743 O O . ASP A 1 90 ? -20.364 21.286 18.206 1.00 44.06 90 ASP A O 1
ATOM 747 N N . VAL A 1 91 ? -19.118 21.985 19.933 1.00 51.56 91 VAL A N 1
ATOM 748 C CA . VAL A 1 91 ? -18.768 20.651 20.432 1.00 51.56 91 VAL A CA 1
ATOM 749 C C . VAL A 1 91 ? -19.706 20.205 21.554 1.00 51.56 91 VAL A C 1
ATOM 751 O O . VAL A 1 91 ? -19.836 20.882 22.580 1.00 51.56 91 VAL A O 1
ATOM 754 N N . ILE A 1 92 ? -20.247 18.984 21.468 1.00 54.53 92 ILE A N 1
ATOM 755 C CA . ILE A 1 92 ? -20.825 18.316 22.643 1.00 54.53 92 ILE A CA 1
ATOM 756 C C . ILE A 1 92 ? -19.680 17.680 23.440 1.00 54.53 92 ILE A C 1
ATOM 758 O O . ILE A 1 92 ? -19.246 16.556 23.173 1.00 54.53 92 ILE A O 1
ATOM 762 N N . LYS A 1 93 ? -19.182 18.396 24.456 1.00 52.00 93 LYS A N 1
ATOM 763 C CA . LYS A 1 93 ? -18.171 17.862 25.384 1.00 52.00 93 LYS A CA 1
ATOM 764 C C . LYS A 1 93 ? -18.776 16.742 26.237 1.00 52.00 93 LYS A C 1
ATOM 766 O O . LYS A 1 93 ? -19.712 16.966 27.007 1.00 52.00 93 LYS A O 1
ATOM 771 N N . ARG A 1 94 ? -18.218 15.535 26.137 1.00 58.31 94 ARG A N 1
ATOM 772 C CA . ARG A 1 94 ? -18.503 14.399 27.026 1.00 58.31 94 ARG A CA 1
ATOM 773 C C . ARG A 1 94 ? -17.313 14.185 27.967 1.00 58.31 94 ARG A C 1
ATOM 775 O O . ARG A 1 94 ? -16.238 14.759 27.810 1.00 58.31 94 ARG A O 1
ATOM 782 N N . LYS A 1 95 ? -17.504 13.401 29.030 1.00 54.16 95 LYS A N 1
ATOM 783 C CA . LYS A 1 95 ? -16.457 13.180 30.039 1.00 54.16 95 LYS A CA 1
ATOM 784 C C . LYS A 1 95 ? -15.321 12.336 29.439 1.00 54.16 95 LYS A C 1
ATOM 786 O O . LYS A 1 95 ? -15.414 11.115 29.444 1.00 54.16 95 LYS A O 1
ATOM 791 N N . GLY A 1 96 ? -14.263 12.992 28.963 1.00 56.91 96 GLY A N 1
ATOM 792 C CA . GLY A 1 96 ? -13.066 12.352 28.401 1.00 56.91 96 GLY A CA 1
ATOM 793 C C . GLY A 1 96 ? -13.063 12.156 26.878 1.00 56.91 96 GLY A C 1
ATOM 794 O O . GLY A 1 96 ? -12.068 11.659 26.364 1.00 56.91 96 GLY A O 1
ATOM 795 N N . SER A 1 97 ? -14.126 12.559 26.174 1.00 62.62 97 SER A N 1
ATOM 796 C CA . SER A 1 97 ? -14.216 12.563 24.706 1.00 62.62 97 SER A CA 1
ATOM 797 C C . SER A 1 97 ? -15.109 13.702 24.205 1.00 62.62 97 SER A C 1
ATOM 799 O O . SER A 1 97 ? -15.874 14.290 24.977 1.00 62.62 97 SER A O 1
ATOM 801 N N . MET A 1 98 ? -15.028 14.031 22.919 1.00 60.47 98 MET A N 1
ATOM 802 C CA . MET A 1 98 ? -15.881 15.038 22.282 1.00 60.47 98 MET A CA 1
ATOM 803 C C . MET A 1 98 ? -16.545 14.454 21.035 1.00 60.47 98 MET A C 1
ATOM 805 O O . MET A 1 98 ? -15.864 13.783 20.267 1.00 60.47 98 MET A O 1
ATOM 809 N N . LEU A 1 99 ? -17.850 14.694 20.855 1.00 64.62 99 LEU A N 1
ATOM 810 C CA . LEU A 1 99 ? -18.579 14.328 19.635 1.00 64.62 99 LEU A CA 1
ATOM 811 C C . LEU A 1 99 ? -18.874 15.596 18.830 1.00 64.62 99 LEU A C 1
ATOM 813 O O . LEU A 1 99 ? -19.407 16.561 19.390 1.00 64.62 99 LEU A O 1
ATOM 817 N N . GLN A 1 100 ? -18.522 15.585 17.546 1.00 66.31 100 GLN A N 1
ATOM 818 C CA . GLN A 1 100 ? -18.695 16.712 16.627 1.00 66.31 100 GLN A CA 1
ATOM 819 C C . GLN A 1 100 ? -19.181 16.221 15.256 1.00 66.31 100 GLN A C 1
ATOM 821 O O . GLN A 1 100 ? -18.844 15.119 14.831 1.00 66.31 100 GLN A O 1
ATOM 826 N N . GLN A 1 101 ? -19.986 17.035 14.575 1.00 66.25 101 GLN A N 1
ATOM 827 C CA . GLN A 1 101 ? -20.428 16.805 13.201 1.00 66.25 101 GLN A CA 1
ATOM 828 C C . GLN A 1 101 ? -20.069 18.034 12.365 1.00 66.25 101 GLN A C 1
ATOM 830 O O . GLN A 1 101 ? -20.305 19.160 12.804 1.00 66.25 101 GLN A O 1
ATOM 835 N N . MET A 1 102 ? -19.526 17.822 11.168 1.00 61.97 102 MET A N 1
ATOM 836 C CA . MET A 1 102 ? -19.159 18.887 10.239 1.00 61.97 102 MET A CA 1
ATOM 837 C C . MET A 1 102 ? -19.719 18.607 8.843 1.00 61.97 102 MET A C 1
ATOM 839 O O . MET A 1 102 ? -19.688 17.478 8.358 1.00 61.97 102 MET A O 1
ATOM 843 N N . LEU A 1 103 ? -20.255 19.649 8.206 1.00 65.38 103 LEU A N 1
ATOM 844 C CA . LEU A 1 103 ? -20.707 19.630 6.815 1.00 65.38 103 LEU A CA 1
ATOM 845 C C . LEU A 1 103 ? -19.608 20.248 5.944 1.00 65.38 103 LEU A C 1
ATOM 847 O O . LEU A 1 103 ? -19.339 21.443 6.064 1.00 65.38 103 LEU A O 1
ATOM 851 N N . ILE A 1 104 ? -18.994 19.449 5.070 1.00 61.19 104 ILE A N 1
ATOM 852 C CA . ILE A 1 104 ? -17.978 19.896 4.107 1.00 61.19 104 ILE A CA 1
ATOM 853 C C . ILE A 1 104 ? -18.525 19.675 2.695 1.00 61.19 104 ILE A C 1
ATOM 855 O O . ILE A 1 104 ? -18.398 18.602 2.107 1.00 61.19 104 ILE A O 1
ATOM 859 N N . GLY A 1 105 ? -19.176 20.693 2.129 1.00 62.94 105 GLY A N 1
ATOM 860 C CA . GLY A 1 105 ? -19.801 20.571 0.807 1.00 62.94 105 GLY A CA 1
ATOM 861 C C . GLY A 1 105 ? -20.872 19.461 0.783 1.00 62.94 105 GLY A C 1
ATOM 862 O O . GLY A 1 105 ? -21.781 19.510 1.611 1.00 62.94 105 GLY A O 1
ATOM 863 N N . PRO A 1 106 ? -20.813 18.474 -0.140 1.00 66.75 106 PRO A N 1
ATOM 864 C CA . PRO A 1 106 ? -21.741 17.338 -0.158 1.00 66.75 106 PRO A CA 1
ATOM 865 C C . PRO A 1 106 ? -21.400 16.240 0.868 1.00 66.75 106 PRO A C 1
ATOM 867 O O . PRO A 1 106 ? -22.116 15.242 0.929 1.00 66.75 106 PRO A O 1
ATOM 870 N N . GLN A 1 107 ? -20.306 16.381 1.626 1.00 77.00 107 GLN A N 1
ATOM 871 C CA . GLN A 1 107 ? -19.824 15.378 2.574 1.00 77.00 107 GLN A CA 1
ATOM 872 C C . GLN A 1 107 ? -20.197 15.731 4.018 1.00 77.00 107 GLN A C 1
ATOM 874 O O . GLN A 1 107 ? -20.247 16.902 4.408 1.00 77.00 107 GLN A O 1
ATOM 879 N N . VAL A 1 108 ? -20.449 14.696 4.816 1.00 80.38 108 VAL A N 1
ATOM 880 C CA . VAL A 1 108 ? -20.732 14.792 6.248 1.00 80.38 108 VAL A CA 1
ATOM 881 C C . VAL A 1 108 ? -19.680 14.001 7.007 1.00 80.38 108 VAL A C 1
ATOM 883 O O . VAL A 1 108 ? -19.536 12.793 6.821 1.00 80.38 108 VAL A O 1
ATOM 886 N N . GLU A 1 109 ? -18.978 14.681 7.901 1.00 83.12 109 GLU A N 1
ATOM 887 C CA . GLU A 1 109 ? -17.959 14.073 8.744 1.00 83.12 109 GLU A CA 1
ATOM 888 C C . GLU A 1 109 ? -18.402 14.073 10.203 1.00 83.12 109 GLU A C 1
ATOM 890 O O . GLU A 1 109 ? -18.882 15.078 10.736 1.00 83.12 109 GLU A O 1
ATOM 895 N N . PHE A 1 110 ? -18.240 12.930 10.858 1.00 85.81 110 PHE A N 1
ATOM 896 C CA . PHE A 1 110 ? -18.544 12.740 12.269 1.00 85.81 110 PHE A CA 1
ATOM 897 C C . PHE A 1 110 ? -17.256 12.454 13.016 1.00 85.81 110 PHE A C 1
ATOM 899 O O . PHE A 1 110 ? -16.457 11.637 12.575 1.00 85.81 110 PHE A O 1
ATOM 906 N N . TYR A 1 111 ? -17.081 13.064 14.176 1.00 85.38 111 TYR A N 1
ATOM 907 C CA . TYR A 1 111 ? -15.835 13.026 14.922 1.00 85.38 111 TYR A CA 1
ATOM 908 C C . TYR A 1 111 ? -16.061 12.546 16.348 1.00 85.38 111 TYR A C 1
ATOM 910 O O . TYR A 1 111 ? -16.944 13.042 17.050 1.00 85.38 111 TYR A O 1
ATOM 918 N N . LEU A 1 112 ? -15.205 11.630 16.794 1.00 87.00 112 LEU A N 1
ATOM 919 C CA . LEU A 1 112 ? -15.022 11.254 18.190 1.00 87.00 112 LEU A CA 1
ATOM 920 C C . LEU A 1 112 ? -13.579 11.564 18.599 1.00 87.00 112 LEU A C 1
ATOM 922 O O . LEU A 1 112 ? -12.644 10.887 18.175 1.00 87.00 112 LEU A O 1
ATOM 926 N N . ILE A 1 113 ? -13.391 12.601 19.411 1.00 86.00 113 ILE A N 1
ATOM 927 C CA . ILE A 1 113 ? -12.064 13.163 19.693 1.00 86.00 113 ILE A CA 1
ATOM 928 C C . ILE A 1 113 ? -11.601 12.767 21.092 1.00 86.00 113 ILE A C 1
ATOM 930 O O . ILE A 1 113 ? -12.339 12.913 22.072 1.00 86.00 113 ILE A O 1
ATOM 934 N N . PHE A 1 114 ? -10.349 12.332 21.182 1.00 86.06 114 PHE A N 1
ATOM 935 C CA . PHE A 1 114 ? -9.646 11.983 22.406 1.00 86.06 114 PHE A CA 1
ATOM 936 C C . PHE A 1 114 ? -8.335 12.770 22.540 1.00 86.06 114 PHE A C 1
ATOM 938 O O . PHE A 1 114 ? -7.730 13.158 21.538 1.00 86.06 114 PHE A O 1
ATOM 945 N N . PRO A 1 115 ? -7.837 12.973 23.773 1.00 86.62 115 PRO A N 1
ATOM 946 C CA . PRO A 1 115 ? -6.471 13.436 23.982 1.00 86.62 115 PRO A CA 1
ATOM 947 C C . PRO A 1 115 ? -5.452 12.489 23.336 1.00 86.62 115 PRO A C 1
ATOM 949 O O . PRO A 1 115 ? -5.670 11.277 23.269 1.00 86.62 115 PRO A O 1
ATOM 952 N N . LEU A 1 116 ? -4.309 13.033 22.916 1.00 87.56 116 LEU A N 1
ATOM 953 C CA . LEU A 1 116 ? -3.235 12.253 22.305 1.00 87.56 116 LEU A CA 1
ATOM 954 C C . LEU A 1 116 ? -2.664 11.209 23.287 1.00 87.56 116 LEU A C 1
ATOM 956 O O . LEU A 1 116 ? -1.920 11.543 24.208 1.00 87.56 116 LEU A O 1
ATOM 960 N N . ASP A 1 117 ? -2.984 9.931 23.065 1.00 89.31 117 ASP A N 1
ATOM 961 C CA . ASP A 1 117 ? -2.483 8.793 23.844 1.00 89.31 117 ASP A CA 1
ATOM 962 C C . ASP A 1 117 ? -2.323 7.553 22.948 1.00 89.31 117 ASP A C 1
ATOM 964 O O . ASP A 1 117 ? -3.295 6.913 22.544 1.00 89.31 117 ASP A O 1
ATOM 968 N N . LEU A 1 118 ? -1.069 7.174 22.679 1.00 87.69 118 LEU A N 1
ATOM 969 C CA . LEU A 1 118 ? -0.734 6.023 21.835 1.00 87.69 118 LEU A CA 1
ATOM 970 C C . LEU A 1 118 ? -1.240 4.684 22.404 1.00 87.69 118 LEU A C 1
ATOM 972 O O . LEU A 1 118 ? -1.609 3.793 21.639 1.00 87.69 118 LEU A O 1
ATOM 976 N N . LYS A 1 119 ? -1.248 4.510 23.734 1.00 91.19 119 LYS A N 1
ATOM 977 C CA . LYS A 1 119 ? -1.728 3.263 24.354 1.00 91.19 119 LYS A CA 1
ATOM 978 C C . LYS A 1 119 ? -3.237 3.154 24.215 1.00 91.19 119 LYS A C 1
ATOM 980 O O . LYS A 1 119 ? -3.746 2.067 23.941 1.00 91.19 119 LYS A O 1
ATOM 985 N N . TYR A 1 120 ? -3.941 4.271 24.395 1.00 91.62 120 TYR A N 1
ATOM 986 C CA . TYR A 1 120 ? -5.385 4.297 24.218 1.00 91.62 120 TYR A CA 1
ATOM 987 C C . TYR A 1 120 ? -5.776 4.126 22.745 1.00 91.62 120 TYR A C 1
ATOM 989 O O . TYR A 1 120 ? -6.677 3.344 22.458 1.00 91.62 120 TYR A O 1
ATOM 997 N N . PHE A 1 121 ? -5.030 4.726 21.813 1.00 91.25 121 PHE A N 1
ATOM 998 C CA . PHE A 1 121 ? -5.177 4.488 20.373 1.00 91.25 121 PHE A CA 1
ATOM 999 C C . PHE A 1 121 ? -5.024 3.005 20.013 1.00 91.25 121 PHE A C 1
ATOM 1001 O O . PHE A 1 121 ? -5.907 2.427 19.382 1.00 91.25 121 PHE A O 1
ATOM 1008 N N . GLN A 1 122 ? -3.960 2.348 20.491 1.00 92.06 122 GLN A N 1
ATOM 1009 C CA . GLN A 1 122 ? -3.758 0.910 20.284 1.00 92.06 122 GLN A CA 1
ATOM 1010 C C . GLN A 1 122 ? -4.928 0.078 20.829 1.00 92.06 122 GLN A C 1
ATOM 1012 O O . GLN A 1 122 ? -5.419 -0.825 20.150 1.00 92.06 122 GLN A O 1
ATOM 1017 N N . PHE A 1 123 ? -5.373 0.369 22.056 1.00 93.88 123 PHE A N 1
ATOM 1018 C CA . PHE A 1 123 ? -6.529 -0.301 22.648 1.00 93.88 123 PHE A CA 1
ATOM 1019 C C . PHE A 1 123 ? -7.785 -0.102 21.793 1.00 93.88 123 PHE A C 1
ATOM 1021 O O . PHE A 1 123 ? -8.519 -1.062 21.550 1.00 93.88 123 PHE A O 1
ATOM 1028 N N . LEU A 1 124 ? -8.024 1.126 21.334 1.00 94.69 124 LEU A N 1
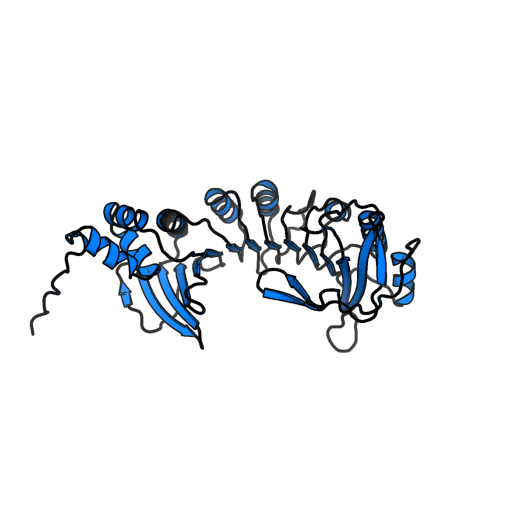ATOM 1029 C CA . LEU A 1 124 ? -9.244 1.487 20.636 1.00 94.69 124 LEU A CA 1
ATOM 1030 C C . LEU A 1 124 ? -9.304 0.880 19.235 1.00 94.69 124 LEU A C 1
ATOM 1032 O O . LEU A 1 124 ? -10.343 0.334 18.891 1.00 94.69 124 LEU A O 1
ATOM 1036 N N . ILE A 1 125 ? -8.206 0.855 18.471 1.00 93.88 125 ILE A N 1
ATOM 1037 C CA . ILE A 1 125 ? -8.170 0.154 17.174 1.00 93.88 125 ILE A CA 1
ATOM 1038 C C . ILE A 1 125 ? -8.483 -1.330 17.355 1.00 93.88 125 ILE A C 1
ATOM 1040 O O . ILE A 1 125 ? -9.313 -1.886 16.636 1.00 93.88 125 ILE A O 1
ATOM 1044 N N . GLN A 1 126 ? -7.852 -1.975 18.343 1.00 92.94 126 GLN A N 1
ATOM 1045 C CA . GLN A 1 126 ? -8.093 -3.391 18.609 1.00 92.94 126 GLN A CA 1
ATOM 1046 C C . GLN A 1 126 ? -9.546 -3.643 19.020 1.00 92.94 126 GLN A C 1
ATOM 1048 O O . GLN A 1 126 ? -10.128 -4.668 18.669 1.00 92.94 126 GLN A O 1
ATOM 1053 N N . HIS A 1 127 ? -10.131 -2.711 19.771 1.00 94.38 127 HIS A N 1
ATOM 1054 C CA . HIS A 1 127 ? -11.523 -2.768 20.182 1.00 94.38 127 HIS A CA 1
ATOM 1055 C C . HIS A 1 127 ? -12.484 -2.556 19.007 1.00 94.38 127 HIS A C 1
ATOM 1057 O O . HIS A 1 127 ? -13.410 -3.347 18.874 1.00 94.38 127 HIS A O 1
ATOM 1063 N N . ILE A 1 128 ? -12.241 -1.562 18.148 1.00 94.19 128 ILE A N 1
ATOM 1064 C CA . ILE A 1 128 ? -13.015 -1.271 16.931 1.00 94.19 128 ILE A CA 1
ATOM 1065 C C . ILE A 1 128 ? -12.994 -2.485 15.994 1.00 94.19 128 ILE A C 1
ATOM 1067 O O . ILE A 1 128 ? -14.050 -3.012 15.651 1.00 94.19 128 ILE A O 1
ATOM 1071 N N . SER A 1 129 ? -11.812 -3.010 15.665 1.00 91.75 129 SER A N 1
ATOM 1072 C CA . SER A 1 129 ? -11.699 -4.207 14.819 1.00 91.75 129 SER A CA 1
ATOM 1073 C C . SER A 1 129 ? -12.429 -5.418 15.427 1.00 91.75 129 SER A C 1
ATOM 1075 O O . SER A 1 129 ? -13.103 -6.156 14.715 1.00 91.75 129 SER A O 1
ATOM 1077 N N . ASP A 1 130 ? -12.400 -5.588 16.756 1.00 91.88 130 ASP A N 1
ATOM 1078 C CA . ASP A 1 130 ? -13.101 -6.677 17.456 1.00 91.88 130 ASP A CA 1
ATOM 1079 C C . ASP A 1 130 ? -14.636 -6.522 17.488 1.00 91.88 130 ASP A C 1
ATOM 1081 O O . ASP A 1 130 ? -15.354 -7.526 17.451 1.00 91.88 130 ASP A O 1
ATOM 1085 N N . ILE A 1 131 ? -15.166 -5.295 17.586 1.00 93.06 131 ILE A N 1
ATOM 1086 C CA . ILE A 1 131 ? -16.623 -5.071 17.596 1.00 93.06 131 ILE A CA 1
ATOM 1087 C C . ILE A 1 131 ? -17.229 -5.125 16.194 1.00 93.06 131 ILE A C 1
ATOM 1089 O O . ILE A 1 131 ? -18.296 -5.717 16.040 1.00 93.06 131 ILE A O 1
ATOM 1093 N N . PHE A 1 132 ? -16.541 -4.570 15.194 1.00 91.19 132 PHE A N 1
ATOM 1094 C CA . PHE A 1 132 ? -16.992 -4.573 13.802 1.00 91.19 132 PHE A CA 1
ATOM 1095 C C . PHE A 1 132 ? -16.626 -5.868 13.071 1.00 91.19 132 PHE A C 1
ATOM 1097 O O . PHE A 1 132 ? -17.216 -6.167 12.041 1.00 91.19 132 PHE A O 1
ATOM 1104 N N . GLN A 1 133 ? -15.700 -6.662 13.623 1.00 89.88 133 GLN A N 1
ATOM 1105 C CA . GLN A 1 133 ? -15.213 -7.920 13.043 1.00 89.88 133 GLN A CA 1
ATOM 1106 C C . GLN A 1 133 ? -14.649 -7.740 11.628 1.00 89.88 133 GLN A C 1
ATOM 1108 O O . GLN A 1 133 ? -14.718 -8.648 10.801 1.00 89.88 133 GLN A O 1
ATOM 1113 N N . VAL A 1 134 ? -14.070 -6.568 11.366 1.00 90.62 134 VAL A N 1
ATOM 1114 C CA . VAL A 1 134 ? -13.420 -6.233 10.099 1.00 90.62 134 VAL A CA 1
ATOM 1115 C C . VAL A 1 134 ? -11.935 -5.934 10.328 1.00 90.62 134 VAL A C 1
ATOM 1117 O O . VAL A 1 134 ? -11.570 -5.339 11.354 1.00 90.62 134 VAL A O 1
ATOM 1120 N N . PRO A 1 135 ? -11.060 -6.380 9.411 1.00 92.12 135 PRO A N 1
ATOM 1121 C CA . PRO A 1 135 ? -9.646 -6.042 9.444 1.00 92.12 135 PRO A CA 1
ATOM 1122 C C . PRO A 1 135 ? -9.417 -4.568 9.087 1.00 92.12 135 PRO A C 1
ATOM 1124 O O . PRO A 1 135 ? -10.280 -3.897 8.521 1.00 92.12 135 PRO A O 1
ATOM 1127 N N . ILE A 1 136 ? -8.217 -4.075 9.381 1.00 94.81 136 ILE A N 1
ATOM 1128 C CA . ILE A 1 136 ? -7.749 -2.778 8.888 1.00 94.81 136 ILE A CA 1
ATOM 1129 C C . ILE A 1 136 ? -7.482 -2.918 7.385 1.00 94.81 136 ILE A C 1
ATOM 1131 O O . ILE A 1 136 ? -6.697 -3.782 6.986 1.00 94.81 136 ILE A O 1
ATOM 1135 N N . ARG A 1 137 ? -8.129 -2.092 6.556 1.00 95.00 137 ARG A N 1
ATOM 1136 C CA . ARG A 1 137 ? -7.929 -2.086 5.098 1.00 95.00 137 ARG A CA 1
ATOM 1137 C C . ARG A 1 137 ? -6.684 -1.289 4.722 1.00 95.00 137 ARG A C 1
ATOM 1139 O O . ARG A 1 137 ? -5.884 -1.743 3.907 1.00 95.00 137 ARG A O 1
ATOM 1146 N N . GLU A 1 138 ? -6.513 -0.126 5.338 1.00 95.81 138 GLU A N 1
ATOM 1147 C CA . GLU A 1 138 ? -5.513 0.850 4.915 1.00 95.81 138 GLU A CA 1
ATOM 1148 C C . GLU A 1 138 ? -4.760 1.458 6.097 1.00 95.81 138 GLU A C 1
ATOM 1150 O O . GLU A 1 138 ? -5.340 1.731 7.151 1.00 95.81 138 GLU A O 1
ATOM 1155 N N . VAL A 1 139 ? -3.455 1.670 5.919 1.00 96.94 139 VAL A N 1
ATOM 1156 C CA . VAL A 1 139 ? -2.602 2.340 6.901 1.00 96.94 139 VAL A CA 1
ATOM 1157 C C . VAL A 1 139 ? -1.698 3.361 6.221 1.00 96.94 139 VAL A C 1
ATOM 1159 O O . VAL A 1 139 ? -0.820 2.998 5.442 1.00 96.94 139 VAL A O 1
ATOM 1162 N N . ASN A 1 140 ? -1.855 4.622 6.607 1.00 96.19 140 ASN A N 1
ATOM 1163 C CA . ASN A 1 140 ? -1.100 5.769 6.125 1.00 96.19 140 ASN A CA 1
ATOM 1164 C C . ASN A 1 140 ? -0.247 6.349 7.262 1.00 96.19 140 ASN A C 1
ATOM 1166 O O . ASN A 1 140 ? -0.744 6.614 8.356 1.00 96.19 140 ASN A O 1
ATOM 1170 N N . ILE A 1 141 ? 1.049 6.563 7.023 1.00 95.56 141 ILE A N 1
ATOM 1171 C CA . ILE A 1 141 ? 1.985 7.075 8.036 1.00 95.56 141 ILE A CA 1
ATOM 1172 C C . ILE A 1 141 ? 2.808 8.240 7.486 1.00 95.56 141 ILE A C 1
ATOM 1174 O O . ILE A 1 141 ? 3.558 8.075 6.528 1.00 95.56 141 ILE A O 1
ATOM 1178 N N . GLU A 1 142 ? 2.770 9.391 8.153 1.00 93.56 142 GLU A N 1
ATOM 1179 C CA . GLU A 1 142 ? 3.587 10.559 7.798 1.00 93.56 142 GLU A CA 1
ATOM 1180 C C . GLU A 1 142 ? 5.049 10.425 8.274 1.00 93.56 142 GLU A C 1
ATOM 1182 O O . GLU A 1 142 ? 6.020 10.853 7.639 1.00 93.56 142 GLU A O 1
ATOM 1187 N N . LYS A 1 143 ? 5.226 9.836 9.463 1.00 91.69 143 LYS A N 1
ATOM 1188 C CA . LYS A 1 143 ? 6.538 9.680 10.097 1.00 91.69 143 LYS A CA 1
ATOM 1189 C C . LYS A 1 143 ? 6.776 8.258 10.594 1.00 91.69 143 LYS A C 1
ATOM 1191 O O . LYS A 1 143 ? 6.496 7.942 11.754 1.00 91.69 143 LYS A O 1
ATOM 1196 N N . PRO A 1 144 ? 7.345 7.377 9.755 1.00 92.56 144 PRO A N 1
ATOM 1197 C CA . PRO A 1 144 ? 7.486 5.971 10.087 1.00 92.56 144 PRO A CA 1
ATOM 1198 C C . PRO A 1 144 ? 8.596 5.764 11.122 1.00 92.56 144 PRO A C 1
ATOM 1200 O O . PRO A 1 144 ? 9.794 5.857 10.842 1.00 92.56 144 PRO A O 1
ATOM 1203 N N . THR A 1 145 ? 8.204 5.411 12.345 1.00 93.06 145 THR A N 1
ATOM 1204 C CA . THR A 1 145 ? 9.137 4.947 13.379 1.00 93.06 145 THR A CA 1
ATOM 1205 C C . THR A 1 145 ? 9.082 3.430 13.510 1.00 93.06 145 THR A C 1
ATOM 1207 O O . THR A 1 145 ? 8.063 2.802 13.234 1.00 93.06 145 THR A O 1
ATOM 1210 N N . PHE A 1 146 ? 10.174 2.826 13.984 1.00 93.88 146 PHE A N 1
ATOM 1211 C CA . PHE A 1 146 ? 10.225 1.379 14.214 1.00 93.88 146 PHE A CA 1
ATOM 1212 C C . PHE A 1 146 ? 9.090 0.898 15.134 1.00 93.88 146 PHE A C 1
ATOM 1214 O O . PHE A 1 146 ? 8.452 -0.099 14.829 1.00 93.88 146 PHE A O 1
ATOM 1221 N N . LYS A 1 147 ? 8.808 1.633 16.222 1.00 92.19 147 LYS A N 1
ATOM 1222 C CA . LYS A 1 147 ? 7.754 1.282 17.189 1.00 92.19 147 LYS A CA 1
ATOM 1223 C C . LYS A 1 147 ? 6.354 1.337 16.571 1.00 92.19 147 LYS A C 1
ATOM 1225 O O . LYS A 1 147 ? 5.542 0.470 16.860 1.00 92.19 147 LYS A O 1
ATOM 1230 N N . LEU A 1 148 ? 6.082 2.332 15.721 1.00 91.50 148 LEU A N 1
ATOM 1231 C CA . LEU A 1 148 ? 4.787 2.458 15.040 1.00 91.50 148 LEU A CA 1
ATOM 1232 C C . LEU A 1 148 ? 4.575 1.325 14.032 1.00 91.50 148 LEU A C 1
ATOM 1234 O O . LEU A 1 148 ? 3.533 0.681 14.038 1.00 91.50 148 LEU A O 1
ATOM 1238 N N . VAL A 1 149 ? 5.587 1.027 13.216 1.00 93.31 149 VAL A N 1
ATOM 1239 C CA . VAL A 1 149 ? 5.524 -0.089 12.260 1.00 93.31 149 VAL A CA 1
ATOM 1240 C C . VAL A 1 149 ? 5.396 -1.430 12.993 1.00 93.31 149 VAL A C 1
ATOM 1242 O O . VAL A 1 149 ? 4.643 -2.298 12.565 1.00 93.31 149 VAL A O 1
ATOM 1245 N N . GLU A 1 150 ? 6.080 -1.605 14.126 1.00 93.50 150 GLU A N 1
ATOM 1246 C CA . GLU A 1 150 ? 5.953 -2.805 14.959 1.00 93.50 150 GLU A CA 1
ATOM 1247 C C . GLU A 1 150 ? 4.551 -2.958 15.559 1.00 93.50 150 GLU A C 1
ATOM 1249 O O . GLU A 1 150 ? 3.993 -4.057 15.516 1.00 93.50 150 GLU A O 1
ATOM 1254 N N . LEU A 1 151 ? 3.967 -1.863 16.054 1.00 91.56 151 LEU A N 1
ATOM 1255 C CA . LEU A 1 151 ? 2.579 -1.815 16.503 1.00 91.56 151 LEU A CA 1
ATOM 1256 C C . LEU A 1 151 ? 1.633 -2.272 15.387 1.00 91.56 151 LEU A C 1
ATOM 1258 O O . LEU A 1 151 ? 0.847 -3.189 15.606 1.00 91.56 151 LEU A O 1
ATOM 1262 N N . ILE A 1 152 ? 1.750 -1.709 14.184 1.00 92.69 152 ILE A N 1
ATOM 1263 C CA . ILE A 1 152 ? 0.893 -2.068 13.045 1.00 92.69 152 ILE A CA 1
ATOM 1264 C C . ILE A 1 152 ? 1.024 -3.560 12.701 1.00 92.69 152 ILE A C 1
ATOM 1266 O O . ILE A 1 152 ? 0.017 -4.258 12.611 1.00 92.69 152 ILE A O 1
ATOM 1270 N N . CYS A 1 153 ? 2.253 -4.085 12.621 1.00 91.94 153 CYS A N 1
ATOM 1271 C CA . CYS A 1 153 ? 2.503 -5.516 12.408 1.00 91.94 153 CYS A CA 1
ATOM 1272 C C . CYS A 1 153 ? 1.884 -6.413 13.496 1.00 91.94 153 CYS A C 1
ATOM 1274 O O . CYS A 1 153 ? 1.622 -7.590 13.245 1.00 91.94 153 CYS A O 1
ATOM 1276 N N . SER A 1 154 ? 1.727 -5.903 14.724 1.00 91.19 154 SER A N 1
ATOM 1277 C CA . SER A 1 154 ? 1.088 -6.635 15.824 1.00 91.19 154 SER A CA 1
ATOM 1278 C C . SER A 1 154 ? -0.438 -6.614 15.756 1.00 91.19 154 SER A C 1
ATOM 1280 O O . SER A 1 154 ? -1.063 -7.564 16.220 1.00 91.19 154 SER A O 1
ATOM 1282 N N . LEU A 1 155 ? -1.020 -5.565 15.163 1.00 89.81 155 LEU A N 1
ATOM 1283 C CA . LEU A 1 155 ? -2.465 -5.437 14.976 1.00 89.81 155 LEU A CA 1
ATOM 1284 C C . LEU A 1 155 ? -2.940 -6.381 13.870 1.00 89.81 155 LEU A C 1
ATOM 1286 O O . LEU A 1 155 ? -3.954 -7.056 14.027 1.00 89.81 155 LEU A O 1
ATOM 1290 N N . GLN A 1 156 ? -2.190 -6.457 12.765 1.00 90.25 156 GLN A N 1
ATOM 1291 C CA . GLN A 1 156 ? -2.556 -7.283 11.620 1.00 90.25 156 GLN A CA 1
ATOM 1292 C C . GLN A 1 156 ? -1.330 -7.727 10.815 1.00 90.25 156 GLN A C 1
ATOM 1294 O O . GLN A 1 156 ? -0.419 -6.944 10.555 1.00 90.25 156 GLN A O 1
ATOM 1299 N N . LYS A 1 157 ? -1.311 -9.000 10.393 1.00 87.38 157 LYS A N 1
ATOM 1300 C CA . LYS A 1 157 ? -0.200 -9.565 9.601 1.00 87.38 157 LYS A CA 1
ATOM 1301 C C . LYS A 1 157 ? -0.210 -9.102 8.144 1.00 87.38 157 LYS A C 1
ATOM 1303 O O . LYS A 1 157 ? 0.855 -8.849 7.584 1.00 87.38 157 LYS A O 1
ATOM 1308 N N . SER A 1 158 ? -1.398 -9.042 7.544 1.00 94.25 158 SER A N 1
ATOM 1309 C CA . SER A 1 158 ? -1.597 -8.684 6.141 1.00 94.25 158 SER A CA 1
ATOM 1310 C C . SER A 1 158 ? -2.414 -7.413 6.037 1.00 94.25 158 SER A C 1
ATOM 1312 O O . SER A 1 158 ? -3.425 -7.309 6.715 1.00 94.25 158 SER A O 1
ATOM 1314 N N . ILE A 1 159 ? -1.968 -6.447 5.243 1.00 94.81 159 ILE A N 1
ATOM 1315 C CA . ILE A 1 159 ? -2.608 -5.137 5.098 1.00 94.81 159 ILE A CA 1
ATOM 1316 C C . ILE A 1 159 ? -2.827 -4.903 3.603 1.00 94.81 159 ILE A C 1
ATOM 1318 O O . ILE A 1 159 ? -1.847 -4.936 2.861 1.00 94.81 159 ILE A O 1
ATOM 1322 N N . PRO A 1 160 ? -4.068 -4.681 3.144 1.00 95.75 160 PRO A N 1
ATOM 1323 C CA . PRO A 1 160 ? -4.330 -4.400 1.737 1.00 95.75 160 PRO A CA 1
ATOM 1324 C C . PRO A 1 160 ? -3.548 -3.197 1.214 1.00 95.75 160 PRO A C 1
ATOM 1326 O O . PRO A 1 160 ? -2.775 -3.344 0.266 1.00 95.75 160 PRO A O 1
ATOM 1329 N N . ILE A 1 161 ? -3.679 -2.047 1.881 1.00 95.75 161 ILE A N 1
ATOM 1330 C CA . ILE A 1 161 ? -3.097 -0.782 1.429 1.00 95.75 161 ILE A CA 1
ATOM 1331 C C . ILE A 1 161 ? -2.190 -0.196 2.512 1.00 95.75 161 ILE A C 1
ATOM 1333 O O . ILE A 1 161 ? -2.585 -0.026 3.666 1.00 95.75 161 ILE A O 1
ATOM 1337 N N . PHE A 1 162 ? -0.951 0.123 2.147 1.00 96.31 162 PHE A N 1
ATOM 1338 C CA . PHE A 1 162 ? 0.021 0.725 3.052 1.00 96.31 162 PHE A CA 1
ATOM 1339 C C . PHE A 1 162 ? 0.716 1.911 2.392 1.00 96.31 162 PHE A C 1
ATOM 1341 O O . PHE A 1 162 ? 1.350 1.759 1.348 1.00 96.31 162 PHE A O 1
ATOM 1348 N N . ALA A 1 163 ? 0.669 3.079 3.027 1.00 95.81 163 ALA A N 1
ATOM 1349 C CA . ALA A 1 163 ? 1.375 4.256 2.553 1.00 95.81 163 ALA A CA 1
ATOM 1350 C C . ALA A 1 163 ? 2.272 4.875 3.621 1.00 95.81 163 ALA A C 1
ATOM 1352 O O . ALA A 1 163 ? 1.929 4.996 4.798 1.00 95.81 163 ALA A O 1
ATOM 1353 N N . ILE A 1 164 ? 3.423 5.354 3.168 1.00 95.56 164 ILE A N 1
ATOM 1354 C CA . ILE A 1 164 ? 4.261 6.298 3.886 1.00 95.56 164 ILE A CA 1
ATOM 1355 C C . ILE A 1 164 ? 4.305 7.578 3.065 1.00 95.56 164 ILE A C 1
ATOM 1357 O O . ILE A 1 164 ? 4.738 7.575 1.908 1.00 95.56 164 ILE A O 1
ATOM 1361 N N . PHE A 1 165 ? 3.868 8.670 3.677 1.00 89.31 165 PHE A N 1
ATOM 1362 C CA . PHE A 1 165 ? 3.856 10.001 3.088 1.00 89.31 165 PHE A CA 1
ATOM 1363 C C . PHE A 1 165 ? 4.681 10.974 3.933 1.00 89.31 165 PHE A C 1
ATOM 1365 O O . PHE A 1 165 ? 5.224 10.613 4.968 1.00 89.31 165 PHE A O 1
ATOM 1372 N N . GLY A 1 166 ? 4.825 12.213 3.468 1.00 86.19 166 GLY A N 1
ATOM 1373 C CA . GLY A 1 166 ? 5.616 13.227 4.161 1.00 86.19 166 GLY A CA 1
ATOM 1374 C C . GLY A 1 166 ? 7.117 13.162 3.858 1.00 86.19 166 GLY A C 1
ATOM 1375 O O . GLY A 1 166 ? 7.611 12.338 3.085 1.00 86.19 166 GLY A O 1
ATOM 1376 N N . LYS A 1 167 ? 7.863 14.093 4.461 1.00 86.12 167 LYS A N 1
ATOM 1377 C CA . LYS A 1 167 ? 9.277 14.367 4.129 1.00 86.12 167 LYS A CA 1
ATOM 1378 C C . LYS A 1 167 ? 10.282 13.609 5.005 1.00 86.12 167 LYS A C 1
ATOM 1380 O O . LYS A 1 167 ? 11.491 13.789 4.871 1.00 86.12 167 LYS A O 1
ATOM 1385 N N . SER A 1 168 ? 9.805 12.805 5.953 1.00 89.19 168 SER A N 1
ATOM 1386 C CA . SER A 1 168 ? 10.669 12.172 6.949 1.00 89.19 168 SER A CA 1
ATOM 1387 C C . SER A 1 168 ? 11.377 10.930 6.394 1.00 89.19 168 SER A C 1
ATOM 1389 O O . SER A 1 168 ? 10.773 10.108 5.718 1.00 89.19 168 SER A O 1
ATOM 1391 N N . LYS A 1 169 ? 12.675 10.762 6.677 1.00 91.75 169 LYS A N 1
ATOM 1392 C CA . LYS A 1 169 ? 13.438 9.624 6.137 1.00 91.75 169 LYS A CA 1
ATOM 1393 C C . LYS A 1 169 ? 13.032 8.294 6.775 1.00 91.75 169 LYS A C 1
ATOM 1395 O O . LYS A 1 169 ? 13.021 8.162 8.001 1.00 91.75 169 LYS A O 1
ATOM 1400 N N . ILE A 1 170 ? 12.849 7.265 5.951 1.00 93.88 170 ILE A N 1
ATOM 1401 C CA . ILE A 1 170 ? 12.656 5.881 6.384 1.00 93.88 170 ILE A CA 1
ATOM 1402 C C . ILE A 1 170 ? 14.009 5.307 6.822 1.00 93.88 170 ILE A C 1
ATOM 1404 O O . ILE A 1 170 ? 14.907 5.041 6.018 1.00 93.88 170 ILE A O 1
ATOM 1408 N N . LEU A 1 171 ? 14.174 5.110 8.130 1.00 94.81 171 LEU A N 1
ATOM 1409 C CA . LEU A 1 171 ? 15.395 4.533 8.695 1.00 94.81 171 LEU A CA 1
ATOM 1410 C C . LEU A 1 171 ? 15.557 3.057 8.307 1.00 94.81 171 LEU A C 1
ATOM 1412 O O . LEU A 1 171 ? 14.580 2.311 8.268 1.00 94.81 171 LEU A O 1
ATOM 1416 N N . ASN A 1 172 ? 16.804 2.598 8.153 1.00 93.56 172 ASN A N 1
ATOM 1417 C CA . ASN A 1 172 ? 17.139 1.219 7.765 1.00 93.56 172 ASN A CA 1
ATOM 1418 C C . ASN A 1 172 ? 16.392 0.138 8.553 1.00 93.56 172 ASN A C 1
ATOM 1420 O O . ASN A 1 172 ? 15.894 -0.820 7.971 1.00 93.56 172 ASN A O 1
ATOM 1424 N N . LYS A 1 173 ? 16.332 0.269 9.884 1.00 94.38 173 LYS A N 1
ATOM 1425 C CA . LYS A 1 173 ? 15.647 -0.706 10.746 1.00 94.38 173 LYS A CA 1
ATOM 1426 C C . LYS A 1 173 ? 14.141 -0.758 10.477 1.00 94.38 173 LYS A C 1
ATOM 1428 O O . LYS A 1 173 ? 13.564 -1.837 10.496 1.00 94.38 173 LYS A O 1
ATOM 1433 N N . THR A 1 174 ? 13.532 0.393 10.200 1.00 95.50 174 THR A N 1
ATOM 1434 C CA . THR A 1 174 ? 12.106 0.522 9.895 1.00 95.50 174 THR A CA 1
ATOM 1435 C C . THR A 1 174 ? 11.812 -0.040 8.506 1.00 95.50 174 THR A C 1
ATOM 1437 O O . THR A 1 174 ? 10.915 -0.860 8.368 1.00 95.50 174 THR A O 1
ATOM 1440 N N . ALA A 1 175 ? 12.627 0.301 7.502 1.00 94.44 175 ALA A N 1
ATOM 1441 C CA . ALA A 1 175 ? 12.507 -0.254 6.154 1.00 94.44 175 ALA A CA 1
ATOM 1442 C C . ALA A 1 175 ? 12.644 -1.787 6.157 1.00 94.44 175 ALA A C 1
ATOM 1444 O O . ALA A 1 175 ? 11.783 -2.487 5.637 1.00 94.44 175 ALA A O 1
ATOM 1445 N N . LYS A 1 176 ? 13.663 -2.337 6.835 1.00 93.38 176 LYS A N 1
ATOM 1446 C CA . LYS A 1 176 ? 13.827 -3.796 6.980 1.00 93.38 176 LYS A CA 1
ATOM 1447 C C . LYS A 1 176 ? 12.626 -4.461 7.652 1.00 93.38 176 LYS A C 1
ATOM 1449 O O . LYS A 1 176 ? 12.297 -5.588 7.301 1.00 93.38 176 LYS A O 1
ATOM 1454 N N . LEU A 1 177 ? 11.999 -3.790 8.619 1.00 93.56 177 LEU A N 1
ATOM 1455 C CA . LEU A 1 177 ? 10.803 -4.294 9.287 1.00 93.56 177 LEU A CA 1
ATOM 1456 C C . LEU A 1 177 ? 9.614 -4.358 8.318 1.00 93.56 177 LEU A C 1
ATOM 1458 O O . LEU A 1 177 ? 8.989 -5.412 8.228 1.00 93.56 177 LEU A O 1
ATOM 1462 N N . ILE A 1 178 ? 9.363 -3.285 7.560 1.00 93.88 178 ILE A N 1
ATOM 1463 C CA . ILE A 1 178 ? 8.299 -3.223 6.542 1.00 93.88 178 ILE A CA 1
ATOM 1464 C C . ILE A 1 178 ? 8.499 -4.342 5.513 1.00 93.88 178 ILE A C 1
ATOM 1466 O O . ILE A 1 178 ? 7.641 -5.203 5.365 1.00 93.88 178 ILE A O 1
ATOM 1470 N N . PHE A 1 179 ? 9.678 -4.406 4.888 1.00 92.25 179 PHE A N 1
ATOM 1471 C CA . PHE A 1 179 ? 9.960 -5.332 3.784 1.00 92.25 179 PHE A CA 1
ATOM 1472 C C . PHE A 1 179 ? 9.947 -6.812 4.193 1.00 92.25 179 PHE A C 1
ATOM 1474 O O . PHE A 1 179 ? 9.754 -7.675 3.342 1.00 92.25 179 PHE A O 1
ATOM 1481 N N . LYS A 1 180 ? 10.209 -7.131 5.470 1.00 90.25 180 LYS A N 1
ATOM 1482 C CA . LYS A 1 180 ? 10.314 -8.525 5.938 1.00 90.25 180 LYS A CA 1
ATOM 1483 C C . LYS A 1 180 ? 9.099 -9.027 6.704 1.00 90.25 180 LYS A C 1
ATOM 1485 O O . LYS A 1 180 ? 8.881 -10.234 6.725 1.00 90.25 180 LYS A O 1
ATOM 1490 N N . ARG A 1 181 ? 8.374 -8.154 7.412 1.00 91.94 181 ARG A N 1
ATOM 1491 C CA . ARG A 1 181 ? 7.294 -8.572 8.324 1.00 91.94 181 ARG A CA 1
ATOM 1492 C C . ARG A 1 181 ? 5.900 -8.169 7.862 1.00 91.94 181 ARG A C 1
ATOM 1494 O O . ARG A 1 181 ? 4.964 -8.854 8.261 1.00 91.94 181 ARG A O 1
ATOM 1501 N N . MET A 1 182 ? 5.750 -7.112 7.064 1.00 92.12 182 MET A N 1
ATOM 1502 C CA . MET A 1 182 ? 4.433 -6.706 6.566 1.00 92.12 182 MET A CA 1
ATOM 1503 C C . MET A 1 182 ? 4.078 -7.486 5.303 1.00 92.12 182 MET A C 1
ATOM 1505 O O . MET A 1 182 ? 4.868 -7.540 4.363 1.00 92.12 182 MET A O 1
ATOM 1509 N N . GLN A 1 183 ? 2.883 -8.079 5.277 1.00 94.31 183 GLN A N 1
ATOM 1510 C CA . GLN A 1 183 ? 2.324 -8.697 4.074 1.00 94.31 183 GLN A CA 1
ATOM 1511 C C . GLN A 1 183 ? 1.358 -7.720 3.407 1.00 94.31 183 GLN A C 1
ATOM 1513 O O . GLN A 1 183 ? 0.169 -7.700 3.724 1.00 94.31 183 GLN A O 1
ATOM 1518 N N . ILE A 1 184 ? 1.881 -6.887 2.511 1.00 95.56 184 ILE A N 1
ATOM 1519 C CA . ILE A 1 184 ? 1.067 -5.919 1.771 1.00 95.56 184 ILE A CA 1
ATOM 1520 C C . ILE A 1 184 ? 0.515 -6.608 0.525 1.00 95.56 184 ILE A C 1
ATOM 1522 O O . ILE A 1 184 ? 1.297 -7.174 -0.235 1.00 95.56 184 ILE A O 1
ATOM 1526 N N . THR A 1 185 ? -0.804 -6.624 0.333 1.00 94.56 185 THR A N 1
ATOM 1527 C CA . THR A 1 185 ? -1.420 -7.441 -0.732 1.00 94.56 185 THR A CA 1
ATOM 1528 C C . THR A 1 185 ? -1.821 -6.633 -1.956 1.00 94.56 185 THR A C 1
ATOM 1530 O O . THR A 1 185 ? -1.575 -7.084 -3.072 1.00 94.56 185 THR A O 1
ATOM 1533 N N . GLU A 1 186 ? -2.379 -5.437 -1.775 1.00 94.31 186 GLU A N 1
ATOM 1534 C CA . GLU A 1 186 ? -2.894 -4.625 -2.879 1.00 94.31 186 GLU A CA 1
ATOM 1535 C C . GLU A 1 186 ? -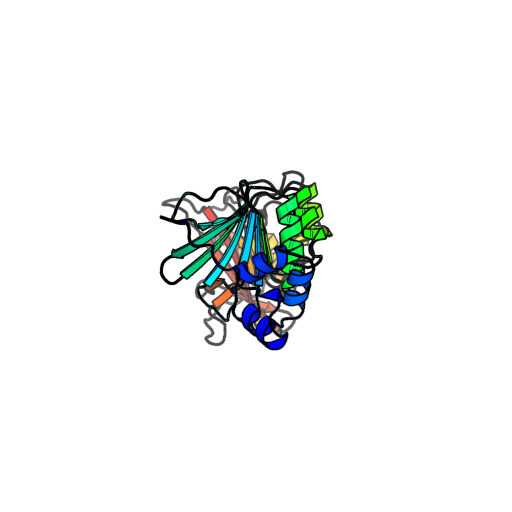1.903 -3.524 -3.237 1.00 94.31 186 GLU A C 1
ATOM 1537 O O . GLU A 1 186 ? -1.179 -3.666 -4.218 1.00 94.31 186 GLU A O 1
ATOM 1542 N N . SER A 1 187 ? -1.794 -2.476 -2.427 1.00 94.38 187 SER A N 1
ATOM 1543 C CA . SER A 1 187 ? -1.056 -1.270 -2.808 1.00 94.38 187 SER A CA 1
ATOM 1544 C C . SER A 1 187 ? -0.054 -0.840 -1.741 1.00 94.38 187 SER A C 1
ATOM 1546 O O . SER A 1 187 ? -0.369 -0.767 -0.553 1.00 94.38 187 SER A O 1
ATOM 1548 N N . CYS A 1 188 ? 1.167 -0.517 -2.165 1.00 95.50 188 CYS A N 1
ATOM 1549 C CA . CYS A 1 188 ? 2.207 0.040 -1.308 1.00 95.50 188 CYS A CA 1
ATOM 1550 C C . CYS A 1 188 ? 2.746 1.353 -1.885 1.00 95.50 188 CYS A C 1
ATOM 1552 O O . CYS A 1 188 ? 3.326 1.362 -2.972 1.00 95.50 188 CYS A O 1
ATOM 1554 N N . TYR A 1 189 ? 2.608 2.448 -1.138 1.00 94.12 189 TYR A N 1
ATOM 1555 C CA . TYR A 1 189 ? 3.046 3.784 -1.546 1.00 94.12 189 TYR A CA 1
ATOM 1556 C C . TYR A 1 189 ? 4.139 4.305 -0.617 1.00 94.12 189 TYR A C 1
ATOM 1558 O O . TYR A 1 189 ? 3.866 4.716 0.504 1.00 94.12 189 TYR A O 1
ATOM 1566 N N . LEU A 1 190 ? 5.390 4.342 -1.067 1.00 94.56 190 LEU A N 1
ATOM 1567 C CA . LEU A 1 190 ? 6.511 4.862 -0.282 1.00 94.56 190 LEU A CA 1
ATOM 1568 C C . LEU A 1 190 ? 6.994 6.179 -0.893 1.00 94.56 190 LEU A C 1
ATOM 1570 O O . LEU A 1 190 ? 7.893 6.201 -1.737 1.00 94.56 190 LEU A O 1
ATOM 1574 N N . LYS A 1 191 ? 6.373 7.286 -0.468 1.00 90.88 191 LYS A N 1
ATOM 1575 C CA . LYS A 1 191 ? 6.687 8.636 -0.966 1.00 90.88 191 LYS A CA 1
ATOM 1576 C C . LYS A 1 191 ? 7.915 9.258 -0.291 1.00 90.88 191 LYS A C 1
ATOM 1578 O O . LYS A 1 191 ? 8.507 10.196 -0.814 1.00 90.88 191 LYS A O 1
ATOM 1583 N N . SER A 1 192 ? 8.305 8.749 0.873 1.00 89.88 192 SER A N 1
ATOM 1584 C CA . SER A 1 192 ? 9.427 9.282 1.647 1.00 89.88 192 SER A CA 1
ATOM 1585 C C . SER A 1 192 ? 10.780 8.676 1.263 1.00 89.88 192 SER A C 1
ATOM 1587 O O . SER A 1 192 ? 10.874 7.528 0.832 1.00 89.88 192 SER A O 1
ATOM 1589 N N . GLU A 1 193 ? 11.863 9.426 1.486 1.00 89.50 193 GLU A N 1
ATOM 1590 C CA . GLU A 1 193 ? 13.217 8.957 1.180 1.00 89.50 193 GLU A CA 1
ATOM 1591 C C . GLU A 1 193 ? 13.698 7.858 2.132 1.00 89.50 193 GLU A C 1
ATOM 1593 O O . GLU A 1 193 ? 13.500 7.923 3.346 1.00 89.50 193 GLU A O 1
ATOM 1598 N N . PHE A 1 194 ? 14.460 6.901 1.611 1.00 91.69 194 PHE A N 1
ATOM 1599 C CA . PHE A 1 194 ? 15.184 5.942 2.440 1.00 91.69 194 PHE A CA 1
ATOM 1600 C C . PHE A 1 194 ? 16.483 6.538 2.990 1.00 91.69 194 PHE A C 1
ATOM 1602 O O . PHE A 1 194 ? 17.141 7.375 2.368 1.00 91.69 194 PHE A O 1
ATOM 1609 N N . SER A 1 195 ? 16.899 6.058 4.162 1.00 90.25 195 SER A N 1
ATOM 1610 C CA . SER A 1 195 ? 18.225 6.347 4.709 1.00 90.25 195 SER A CA 1
ATOM 1611 C C . SER A 1 195 ? 19.339 6.001 3.713 1.00 90.25 195 SER A C 1
ATOM 1613 O O . SER A 1 195 ? 19.244 5.040 2.949 1.00 90.25 195 SER A O 1
ATOM 1615 N N . ASN A 1 196 ? 20.445 6.751 3.777 1.00 86.62 196 ASN A N 1
ATOM 1616 C CA . ASN A 1 196 ? 21.561 6.598 2.845 1.00 86.62 196 ASN A CA 1
ATOM 1617 C C . ASN A 1 196 ? 22.233 5.222 2.862 1.00 86.62 196 ASN A C 1
ATOM 1619 O O . ASN A 1 196 ? 22.902 4.844 1.904 1.00 86.62 196 ASN A O 1
ATOM 1623 N N . PHE A 1 197 ? 22.035 4.480 3.945 1.00 87.00 197 PHE A N 1
ATOM 1624 C CA . PHE A 1 197 ? 22.603 3.160 4.162 1.00 87.00 197 PHE A CA 1
ATOM 1625 C C . PHE A 1 197 ? 21.636 2.028 3.789 1.00 87.00 197 PHE A C 1
ATOM 1627 O O . PHE A 1 197 ? 21.957 0.865 4.038 1.00 87.00 197 PHE A O 1
ATOM 1634 N N . PHE A 1 198 ? 20.432 2.335 3.298 1.00 89.81 198 PHE A N 1
ATOM 1635 C CA . PHE A 1 198 ? 19.474 1.314 2.892 1.00 89.81 198 PHE A CA 1
ATOM 1636 C C . PHE A 1 198 ? 19.845 0.780 1.510 1.00 89.81 198 PHE A C 1
ATOM 1638 O O . PHE A 1 198 ? 20.175 1.548 0.606 1.00 89.81 198 PHE A O 1
ATOM 1645 N N . LYS A 1 199 ? 19.781 -0.541 1.359 1.00 87.94 199 LYS A N 1
ATOM 1646 C CA . LYS A 1 199 ? 19.971 -1.236 0.089 1.00 87.94 199 LYS A CA 1
ATOM 1647 C C . LYS A 1 199 ? 18.761 -2.121 -0.154 1.00 87.94 199 LYS A C 1
ATOM 1649 O O . LYS A 1 199 ? 18.281 -2.767 0.778 1.00 87.94 199 LYS A O 1
ATOM 1654 N N . PHE A 1 200 ? 18.286 -2.118 -1.391 1.00 89.19 200 PHE A N 1
ATOM 1655 C CA . PHE A 1 200 ? 17.216 -2.995 -1.829 1.00 89.19 200 PHE A CA 1
ATOM 1656 C C . PHE A 1 200 ? 17.826 -4.337 -2.230 1.00 89.19 200 PHE A C 1
ATOM 1658 O O . PHE A 1 200 ? 18.579 -4.401 -3.197 1.00 89.19 200 PHE A O 1
ATOM 1665 N N . ASP A 1 201 ? 17.498 -5.388 -1.483 1.00 88.12 201 ASP A N 1
ATOM 1666 C CA . ASP A 1 201 ? 17.784 -6.769 -1.895 1.00 88.12 201 ASP A CA 1
ATOM 1667 C C . ASP A 1 201 ? 16.673 -7.287 -2.829 1.00 88.12 201 ASP A C 1
ATOM 1669 O O . ASP A 1 201 ? 16.927 -8.036 -3.764 1.00 88.12 201 ASP A O 1
ATOM 1673 N N . GLN A 1 202 ? 15.435 -6.855 -2.569 1.00 91.88 202 GLN A N 1
ATOM 1674 C CA . GLN A 1 202 ? 14.223 -7.158 -3.328 1.00 91.88 202 GLN A CA 1
ATOM 1675 C C . GLN A 1 202 ? 13.202 -6.029 -3.133 1.00 91.88 202 GLN A C 1
ATOM 1677 O O . GLN A 1 202 ? 13.280 -5.277 -2.152 1.00 91.88 202 GLN A O 1
ATOM 1682 N N . LEU A 1 203 ? 12.232 -5.926 -4.041 1.00 94.44 203 LEU A N 1
ATOM 1683 C CA . LEU A 1 203 ? 11.082 -5.034 -3.890 1.00 94.44 203 LEU A CA 1
ATOM 1684 C C . LEU A 1 203 ? 10.013 -5.642 -2.969 1.00 94.44 203 LEU A C 1
ATOM 1686 O O . LEU A 1 203 ? 10.026 -6.839 -2.673 1.00 94.44 203 LEU A O 1
ATOM 1690 N N . ILE A 1 204 ? 9.093 -4.803 -2.489 1.00 94.50 204 ILE A N 1
ATOM 1691 C CA . ILE A 1 204 ? 7.924 -5.277 -1.739 1.00 94.50 204 ILE A CA 1
ATOM 1692 C C . ILE A 1 204 ? 7.021 -6.039 -2.707 1.00 94.50 204 ILE A C 1
ATOM 1694 O O . ILE A 1 204 ? 6.602 -5.505 -3.732 1.00 94.50 204 ILE A O 1
ATOM 1698 N N . ASN A 1 205 ? 6.715 -7.287 -2.360 1.00 92.88 205 ASN A N 1
ATOM 1699 C CA . ASN A 1 205 ? 5.803 -8.114 -3.132 1.00 92.88 205 ASN A CA 1
ATOM 1700 C C . ASN A 1 205 ? 4.350 -7.763 -2.782 1.00 92.88 205 ASN A C 1
ATOM 1702 O O . ASN A 1 205 ? 3.849 -8.205 -1.751 1.00 92.88 205 ASN A O 1
ATOM 1706 N N . CYS A 1 206 ? 3.712 -6.973 -3.638 1.00 94.56 206 CYS A N 1
ATOM 1707 C CA . CYS A 1 206 ? 2.302 -6.575 -3.590 1.00 94.56 206 CYS A CA 1
ATOM 1708 C C . CYS A 1 206 ? 1.786 -6.393 -5.028 1.00 94.56 206 CYS A C 1
ATOM 1710 O O . CYS A 1 206 ? 2.584 -6.404 -5.966 1.00 94.56 206 CYS A O 1
ATOM 1712 N N . ARG A 1 207 ? 0.479 -6.215 -5.237 1.00 94.19 207 ARG A N 1
ATOM 1713 C CA . ARG A 1 207 ? -0.061 -5.980 -6.588 1.00 94.19 207 ARG A CA 1
ATOM 1714 C C . ARG A 1 207 ? 0.506 -4.697 -7.214 1.00 94.19 207 ARG A C 1
ATOM 1716 O O . ARG A 1 207 ? 1.063 -4.735 -8.308 1.00 94.19 207 ARG A O 1
ATOM 1723 N N . CYS A 1 208 ? 0.425 -3.586 -6.486 1.00 93.44 208 CYS A N 1
ATOM 1724 C CA . CYS A 1 208 ? 0.857 -2.252 -6.890 1.00 93.44 208 CYS A CA 1
ATOM 1725 C C . CYS A 1 208 ? 1.935 -1.719 -5.940 1.00 93.44 208 CYS A C 1
ATOM 1727 O O . CYS A 1 208 ? 1.723 -1.646 -4.728 1.00 93.44 208 CYS A O 1
ATOM 1729 N N . LEU A 1 209 ? 3.089 -1.325 -6.477 1.00 95.12 209 LEU A N 1
ATOM 1730 C CA . LEU A 1 209 ? 4.167 -0.689 -5.723 1.00 95.12 209 LEU A CA 1
ATOM 1731 C C . LEU A 1 209 ? 4.526 0.659 -6.344 1.00 95.12 209 LEU A C 1
ATOM 1733 O O . LEU A 1 209 ? 4.914 0.729 -7.506 1.00 95.12 209 LEU A O 1
ATOM 1737 N N . LYS A 1 210 ? 4.486 1.718 -5.536 1.00 93.62 210 LYS A N 1
ATOM 1738 C CA . LYS A 1 210 ? 4.986 3.045 -5.893 1.00 93.62 210 LYS A CA 1
ATOM 1739 C C . LYS A 1 210 ? 6.089 3.482 -4.937 1.00 93.62 210 LYS A C 1
ATOM 1741 O O . LYS A 1 210 ? 5.883 3.562 -3.727 1.00 93.62 210 LYS A O 1
ATOM 1746 N N . LEU A 1 211 ? 7.245 3.824 -5.492 1.00 93.75 211 LEU A N 1
ATOM 1747 C CA . LEU A 1 211 ? 8.401 4.361 -4.782 1.00 93.75 211 LEU A CA 1
ATOM 1748 C C . LEU A 1 211 ? 8.724 5.751 -5.334 1.00 93.75 211 LEU A C 1
ATOM 1750 O O . LEU A 1 211 ? 9.133 5.856 -6.484 1.00 93.75 211 LEU A O 1
ATOM 1754 N N . SER A 1 212 ? 8.612 6.811 -4.528 1.00 89.38 212 SER A N 1
ATOM 1755 C CA . SER A 1 212 ? 8.992 8.157 -5.000 1.00 89.38 212 SER A CA 1
ATOM 1756 C C . SER A 1 212 ? 10.499 8.423 -4.949 1.00 89.38 212 SER A C 1
ATOM 1758 O O . SER A 1 212 ? 10.982 9.404 -5.506 1.00 89.38 212 SER A O 1
ATOM 1760 N N . ASN A 1 213 ? 11.272 7.573 -4.267 1.00 86.94 213 ASN A N 1
ATOM 1761 C CA . ASN A 1 213 ? 12.732 7.665 -4.243 1.00 86.94 213 ASN A CA 1
ATOM 1762 C C . ASN A 1 213 ? 13.368 6.313 -4.579 1.00 86.94 213 ASN A C 1
ATOM 1764 O O . ASN A 1 213 ? 13.719 5.518 -3.703 1.00 86.94 213 ASN A O 1
ATOM 1768 N N . GLY A 1 214 ? 13.509 6.082 -5.879 1.00 87.19 214 GLY A N 1
ATOM 1769 C CA . GLY A 1 214 ? 14.086 4.900 -6.498 1.00 87.19 214 GLY A CA 1
ATOM 1770 C C . GLY A 1 214 ? 15.594 4.940 -6.714 1.00 87.19 214 GLY A C 1
ATOM 1771 O O . GLY A 1 214 ? 16.140 4.001 -7.280 1.00 87.19 214 GLY A O 1
ATOM 1772 N N . SER A 1 215 ? 16.295 5.985 -6.265 1.00 87.56 215 SER A N 1
ATOM 1773 C CA . SER A 1 215 ? 17.711 6.225 -6.605 1.00 87.56 215 SER A CA 1
ATOM 1774 C C . SER A 1 215 ? 18.673 5.091 -6.228 1.00 87.56 215 SER A C 1
ATOM 1776 O O . SER A 1 215 ? 19.794 5.022 -6.728 1.00 87.56 215 SER A O 1
ATOM 1778 N N . ARG A 1 216 ? 18.254 4.207 -5.317 1.00 88.19 216 ARG A N 1
ATOM 1779 C CA . ARG A 1 216 ? 19.019 3.042 -4.853 1.00 88.19 216 ARG A CA 1
ATOM 1780 C C . ARG A 1 216 ? 18.400 1.704 -5.240 1.00 88.19 216 ARG A C 1
ATOM 1782 O O . ARG A 1 216 ? 18.901 0.682 -4.778 1.00 88.19 216 ARG A O 1
ATOM 1789 N N . VAL A 1 217 ? 17.316 1.696 -6.014 1.00 93.12 217 VAL A N 1
ATOM 1790 C CA . VAL A 1 217 ? 16.714 0.458 -6.511 1.00 93.12 217 VAL A CA 1
ATOM 1791 C C . VAL A 1 217 ? 17.600 -0.070 -7.640 1.00 93.12 217 VAL A C 1
ATOM 1793 O O . VAL A 1 217 ? 17.750 0.610 -8.653 1.00 93.12 217 VAL A O 1
ATOM 1796 N N . PRO A 1 218 ? 18.227 -1.244 -7.478 1.00 94.56 218 PRO A N 1
ATOM 1797 C CA . PRO A 1 218 ? 19.041 -1.819 -8.534 1.00 94.56 218 PRO A CA 1
ATOM 1798 C C . PRO A 1 218 ? 18.155 -2.494 -9.590 1.00 94.56 218 PRO A C 1
ATOM 1800 O O . PRO A 1 218 ? 17.073 -2.996 -9.275 1.00 94.56 218 PRO A O 1
ATOM 1803 N N . LEU A 1 219 ? 18.642 -2.566 -10.833 1.00 95.38 219 LEU A N 1
ATOM 1804 C CA . LEU A 1 219 ? 17.935 -3.206 -11.948 1.00 95.38 219 LEU A CA 1
ATOM 1805 C C . LEU A 1 219 ? 17.458 -4.626 -11.596 1.00 95.38 219 LEU A C 1
ATOM 1807 O O . LEU A 1 219 ? 16.310 -4.978 -11.847 1.00 95.38 219 LEU A O 1
ATOM 1811 N N . ASN A 1 220 ? 18.299 -5.441 -10.954 1.00 96.12 220 ASN A N 1
ATOM 1812 C CA . ASN A 1 220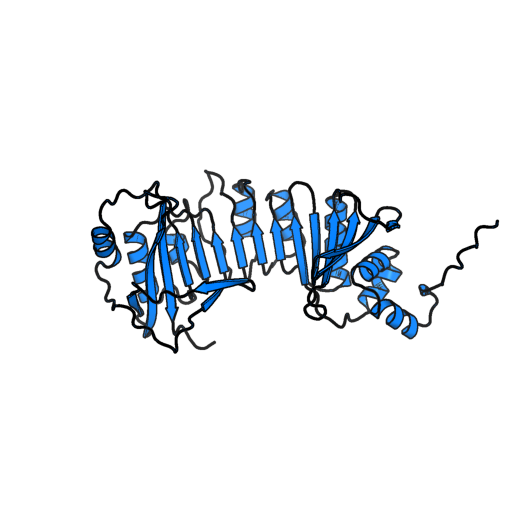 ? 17.947 -6.820 -10.599 1.00 96.12 220 ASN A CA 1
ATOM 1813 C C . ASN A 1 220 ? 16.741 -6.926 -9.643 1.00 96.12 220 ASN A C 1
ATOM 1815 O O . ASN A 1 220 ? 16.007 -7.912 -9.709 1.00 96.12 220 ASN A O 1
ATOM 1819 N N . ALA A 1 221 ? 16.500 -5.930 -8.784 1.00 95.81 221 ALA A N 1
ATOM 1820 C CA . ALA A 1 221 ? 15.314 -5.901 -7.928 1.00 95.81 221 ALA A CA 1
ATOM 1821 C C . ALA A 1 221 ? 14.029 -5.659 -8.741 1.00 95.81 221 ALA A C 1
ATOM 1823 O O . ALA A 1 221 ? 12.976 -6.175 -8.379 1.00 95.81 221 ALA A O 1
ATOM 1824 N N . ILE A 1 222 ? 14.125 -4.921 -9.851 1.00 96.38 222 ILE A N 1
ATOM 1825 C CA . ILE A 1 222 ? 13.020 -4.689 -10.792 1.00 96.38 222 ILE A CA 1
ATOM 1826 C C . ILE A 1 222 ? 12.788 -5.936 -11.645 1.00 96.38 222 ILE A C 1
ATOM 1828 O O . ILE A 1 222 ? 11.662 -6.412 -11.722 1.00 96.38 222 ILE A O 1
ATOM 1832 N N . LEU A 1 223 ? 13.850 -6.514 -12.217 1.00 96.00 223 LEU A N 1
ATOM 1833 C CA . LEU A 1 223 ? 13.756 -7.713 -13.062 1.00 96.00 223 LEU A CA 1
ATOM 1834 C C . LEU A 1 223 ? 13.200 -8.936 -12.316 1.00 96.00 223 LEU A C 1
ATOM 1836 O O . LEU A 1 223 ? 12.558 -9.786 -12.917 1.00 96.00 223 LEU A O 1
ATOM 1840 N N . SER A 1 224 ? 13.436 -9.028 -11.004 1.00 94.88 224 SER A N 1
ATOM 1841 C CA . SER A 1 224 ? 12.893 -10.096 -10.147 1.00 94.88 224 SER A CA 1
ATOM 1842 C C . SER A 1 224 ? 11.542 -9.757 -9.511 1.00 94.88 224 SER A C 1
ATOM 1844 O O . SER A 1 224 ? 11.029 -10.534 -8.697 1.00 94.88 224 SER A O 1
ATOM 1846 N N . SER A 1 225 ? 10.966 -8.601 -9.851 1.00 94.19 225 SER A N 1
ATOM 1847 C CA . SER A 1 225 ? 9.692 -8.165 -9.302 1.00 94.19 225 SER A CA 1
ATOM 1848 C C . SER A 1 225 ? 8.541 -9.066 -9.745 1.00 94.19 225 SER A C 1
ATOM 1850 O O . SER A 1 225 ? 8.518 -9.608 -10.847 1.00 94.19 225 SER A O 1
ATOM 1852 N N . LYS A 1 226 ? 7.556 -9.199 -8.857 1.00 94.25 226 LYS A N 1
ATOM 1853 C CA . LYS A 1 226 ? 6.280 -9.879 -9.110 1.00 94.25 226 LYS A CA 1
ATOM 1854 C C . LYS A 1 226 ? 5.092 -8.919 -9.077 1.00 94.25 226 LYS A C 1
ATOM 1856 O O . LYS A 1 226 ? 3.956 -9.390 -9.105 1.00 94.25 226 LYS A O 1
ATOM 1861 N N . ASN A 1 227 ? 5.358 -7.614 -8.967 1.00 94.38 227 ASN A N 1
ATOM 1862 C CA . ASN A 1 227 ? 4.325 -6.588 -8.978 1.00 94.38 227 ASN A CA 1
ATOM 1863 C C . ASN A 1 227 ? 3.616 -6.591 -10.340 1.00 94.38 227 ASN A C 1
ATOM 1865 O O . ASN A 1 227 ? 4.262 -6.746 -11.376 1.00 94.38 227 ASN A O 1
ATOM 1869 N N . GLU A 1 228 ? 2.304 -6.382 -10.329 1.00 93.69 228 GLU A N 1
ATOM 1870 C CA . GLU A 1 228 ? 1.544 -6.120 -11.555 1.00 93.69 228 GLU A CA 1
ATOM 1871 C C . GLU A 1 228 ? 1.749 -4.684 -12.018 1.00 93.69 228 GLU A C 1
ATOM 1873 O O . GLU A 1 228 ? 1.814 -4.390 -13.208 1.00 93.69 228 GLU A O 1
ATOM 1878 N N . ILE A 1 229 ? 1.869 -3.781 -11.052 1.00 92.12 229 ILE A N 1
ATOM 1879 C CA . ILE A 1 229 ? 2.007 -2.357 -11.282 1.00 92.12 229 ILE A CA 1
ATOM 1880 C C . ILE A 1 229 ? 3.212 -1.866 -10.486 1.00 92.12 229 ILE A C 1
ATOM 1882 O O . ILE A 1 229 ? 3.254 -2.006 -9.260 1.00 92.12 229 ILE A O 1
ATOM 1886 N N . LEU A 1 230 ? 4.190 -1.279 -11.171 1.00 94.81 230 LEU A N 1
ATOM 1887 C CA . LEU A 1 230 ? 5.412 -0.776 -10.552 1.00 94.81 230 LEU A CA 1
ATOM 1888 C C . LEU A 1 230 ? 5.702 0.656 -11.000 1.00 94.81 230 LEU A C 1
ATOM 1890 O O . LEU A 1 230 ? 5.895 0.915 -12.180 1.00 94.81 230 LEU A O 1
ATOM 1894 N N . ARG A 1 231 ? 5.789 1.582 -10.042 1.00 93.56 231 ARG A N 1
ATOM 1895 C CA . ARG A 1 231 ? 6.252 2.955 -10.270 1.00 93.56 231 ARG A CA 1
ATOM 1896 C C . ARG A 1 231 ? 7.468 3.268 -9.435 1.00 93.56 231 ARG A C 1
ATOM 1898 O O . ARG A 1 231 ? 7.455 3.088 -8.215 1.00 93.56 231 ARG A O 1
ATOM 1905 N N . ILE A 1 232 ? 8.495 3.789 -10.083 1.00 94.00 232 ILE A N 1
ATOM 1906 C CA . ILE A 1 232 ? 9.745 4.170 -9.442 1.00 94.00 232 ILE A CA 1
ATOM 1907 C C . ILE A 1 232 ? 10.133 5.558 -9.939 1.00 94.00 232 ILE A C 1
ATOM 1909 O O . ILE A 1 232 ? 10.623 5.712 -11.050 1.00 94.00 232 ILE A O 1
ATOM 1913 N N . GLU A 1 233 ? 9.951 6.572 -9.103 1.00 90.50 233 GLU A N 1
ATOM 1914 C CA . GLU A 1 233 ? 10.385 7.941 -9.389 1.00 90.50 233 GLU A CA 1
ATOM 1915 C C . GLU A 1 233 ? 11.813 8.157 -8.860 1.00 90.50 233 GLU A C 1
ATOM 1917 O O . GLU A 1 233 ? 12.278 7.456 -7.954 1.00 90.50 233 GLU A O 1
ATOM 1922 N N . ASN A 1 234 ? 12.518 9.159 -9.388 1.00 87.62 234 ASN A N 1
ATOM 1923 C CA . ASN A 1 234 ? 13.887 9.507 -8.989 1.00 87.62 234 ASN A CA 1
ATOM 1924 C C . ASN A 1 234 ? 14.879 8.328 -9.073 1.00 87.62 234 ASN A C 1
ATOM 1926 O O . ASN A 1 234 ? 15.736 8.149 -8.203 1.00 87.62 234 ASN A O 1
ATOM 1930 N N . SER A 1 235 ? 14.746 7.506 -10.112 1.00 89.81 235 SER A N 1
ATOM 1931 C CA . SER A 1 235 ? 15.624 6.377 -10.409 1.00 89.81 235 SER A CA 1
ATOM 1932 C C . SER A 1 235 ? 17.006 6.813 -10.921 1.00 89.81 235 SER A C 1
ATOM 1934 O O . SER A 1 235 ? 17.184 7.917 -11.439 1.00 89.81 235 SER A O 1
ATOM 1936 N N . ARG A 1 236 ? 17.990 5.916 -10.773 1.00 87.88 236 ARG A N 1
ATOM 1937 C CA . ARG A 1 236 ? 19.341 6.015 -11.364 1.00 87.88 236 ARG A CA 1
ATOM 1938 C C . ARG A 1 236 ? 19.560 5.076 -12.550 1.00 87.88 236 ARG A C 1
ATOM 1940 O O . ARG A 1 236 ? 20.685 4.974 -13.027 1.00 87.88 236 ARG A O 1
ATOM 1947 N N . LEU A 1 237 ? 18.521 4.355 -12.966 1.00 87.31 237 LEU A N 1
ATOM 1948 C CA . LEU A 1 237 ? 18.599 3.498 -14.142 1.00 87.31 237 LEU A CA 1
ATOM 1949 C C . LEU A 1 237 ? 18.893 4.324 -15.392 1.00 87.31 237 LEU A C 1
ATOM 1951 O O . LEU A 1 237 ? 18.597 5.511 -15.444 1.00 87.31 237 LEU A O 1
ATOM 1955 N N . THR A 1 238 ? 19.486 3.673 -16.374 1.00 84.56 238 THR A N 1
ATOM 1956 C CA . THR A 1 238 ? 19.908 4.223 -17.659 1.00 84.56 238 THR A CA 1
ATOM 1957 C C . THR A 1 238 ? 19.058 3.646 -18.790 1.00 84.56 238 THR A C 1
ATOM 1959 O O . THR A 1 238 ? 18.307 2.689 -18.600 1.00 84.56 238 THR A O 1
ATOM 1962 N N . HIS A 1 239 ? 19.212 4.158 -20.010 1.00 80.81 239 HIS A N 1
ATOM 1963 C CA . HIS A 1 239 ? 18.500 3.620 -21.179 1.00 80.81 239 HIS A CA 1
ATOM 1964 C C . HIS A 1 239 ? 18.886 2.165 -21.480 1.00 80.81 239 HIS A C 1
ATOM 1966 O O . HIS A 1 239 ? 18.038 1.361 -21.864 1.00 80.81 239 HIS A O 1
ATOM 1972 N N . SER A 1 240 ? 20.140 1.788 -21.209 1.00 85.50 240 SER A N 1
ATOM 1973 C CA . SER A 1 240 ? 20.586 0.392 -21.300 1.00 85.50 240 SER A CA 1
ATOM 1974 C C . SER A 1 240 ? 19.877 -0.531 -20.296 1.00 85.50 240 SER A C 1
ATOM 1976 O O . SER A 1 240 ? 19.603 -1.698 -20.597 1.00 85.50 240 SER A O 1
ATOM 1978 N N . ASP A 1 241 ? 19.499 -0.005 -19.126 1.00 91.50 241 ASP A N 1
ATOM 1979 C CA . ASP A 1 241 ? 18.693 -0.740 -18.153 1.00 91.50 241 ASP A CA 1
ATOM 1980 C C . ASP A 1 241 ? 17.251 -0.910 -18.658 1.00 91.50 241 ASP A C 1
ATOM 1982 O O . ASP A 1 241 ? 16.679 -1.986 -18.496 1.00 91.50 241 ASP A O 1
ATOM 1986 N N . PHE A 1 242 ? 16.675 0.094 -19.333 1.00 91.38 242 PHE A N 1
ATOM 1987 C CA . PHE A 1 242 ? 15.354 -0.021 -19.974 1.00 91.38 242 PHE A CA 1
ATOM 1988 C C . PHE A 1 242 ? 15.343 -1.062 -21.094 1.00 91.38 242 PHE A C 1
ATOM 1990 O O . PHE A 1 242 ? 14.464 -1.923 -21.116 1.00 91.38 242 PHE A O 1
ATOM 1997 N N . ASN A 1 243 ? 16.363 -1.068 -21.960 1.00 91.88 243 ASN A N 1
ATOM 1998 C CA . ASN A 1 243 ? 16.553 -2.124 -22.958 1.00 91.88 243 ASN A CA 1
ATOM 1999 C C . ASN A 1 243 ? 16.607 -3.513 -22.296 1.00 91.88 243 ASN A C 1
ATOM 2001 O O . ASN A 1 243 ? 15.960 -4.457 -22.751 1.00 91.88 243 ASN A O 1
ATOM 2005 N N . SER A 1 244 ? 17.331 -3.627 -21.178 1.00 94.56 244 SER A N 1
ATOM 2006 C CA . SER A 1 244 ? 17.420 -4.870 -20.408 1.00 94.56 244 SER A CA 1
ATOM 2007 C C . SER A 1 244 ? 16.066 -5.295 -19.834 1.00 94.56 244 SER A C 1
ATOM 2009 O O . SER A 1 244 ? 15.744 -6.480 -19.880 1.00 94.56 244 SER A O 1
ATOM 2011 N N . ILE A 1 245 ? 15.259 -4.353 -19.335 1.00 95.81 245 ILE A N 1
ATOM 2012 C CA . ILE A 1 245 ? 13.894 -4.606 -18.851 1.00 95.81 245 ILE A CA 1
ATOM 2013 C C . ILE A 1 245 ? 13.003 -5.120 -19.983 1.00 95.81 245 ILE A C 1
ATOM 2015 O O . ILE A 1 245 ? 12.382 -6.170 -19.824 1.00 95.81 245 ILE A O 1
ATOM 2019 N N . LEU A 1 246 ? 12.985 -4.438 -21.132 1.00 94.88 246 LEU A N 1
ATOM 2020 C CA . LEU A 1 246 ? 12.177 -4.829 -22.292 1.00 94.88 246 LEU A CA 1
ATOM 2021 C C . LEU A 1 246 ? 12.544 -6.235 -22.783 1.00 94.88 246 LEU A C 1
ATOM 2023 O O . LEU A 1 246 ? 11.660 -7.065 -22.979 1.00 94.88 246 LEU A O 1
ATOM 2027 N N . LYS A 1 247 ? 13.842 -6.551 -22.895 1.00 94.44 247 LYS A N 1
ATOM 2028 C CA . LYS A 1 247 ? 14.314 -7.905 -23.250 1.00 94.44 247 LYS A CA 1
ATOM 2029 C C . LYS A 1 247 ? 13.918 -8.948 -22.209 1.00 94.44 247 LYS A C 1
ATOM 2031 O O . LYS A 1 247 ? 13.560 -10.069 -22.560 1.00 94.44 247 LYS A O 1
ATOM 2036 N N . HIS A 1 248 ? 13.980 -8.599 -20.924 1.00 95.44 248 HIS A N 1
ATOM 2037 C CA . HIS A 1 248 ? 13.597 -9.509 -19.848 1.00 95.44 248 HIS A CA 1
ATOM 2038 C C . HIS A 1 248 ? 12.103 -9.839 -19.888 1.00 95.44 248 HIS A C 1
ATOM 2040 O O . HIS A 1 248 ? 11.733 -11.010 -19.780 1.00 95.44 248 HIS A O 1
ATOM 2046 N N . TRP A 1 249 ? 11.261 -8.821 -20.078 1.00 95.50 249 TRP A N 1
ATOM 2047 C CA . TRP A 1 249 ? 9.824 -8.995 -20.252 1.00 95.50 249 TRP A CA 1
ATOM 2048 C C . TRP A 1 249 ? 9.505 -9.789 -21.523 1.00 95.50 249 TRP A C 1
ATOM 2050 O O . TRP A 1 249 ? 8.753 -10.754 -21.431 1.00 95.50 249 TRP A O 1
ATOM 2060 N N . LYS A 1 250 ? 10.142 -9.468 -22.663 1.00 93.81 250 LYS A N 1
ATOM 2061 C CA . LYS A 1 250 ? 9.934 -10.156 -23.950 1.00 93.81 250 LYS A CA 1
ATOM 2062 C C . LYS A 1 250 ? 10.111 -11.672 -23.818 1.00 93.81 250 LYS A C 1
ATOM 2064 O O . LYS A 1 250 ? 9.294 -12.425 -24.327 1.00 93.81 250 LYS A O 1
ATOM 2069 N N . CYS A 1 251 ? 11.106 -12.119 -23.049 1.00 92.75 251 CYS A N 1
ATOM 2070 C CA . CYS A 1 251 ? 11.341 -13.540 -22.768 1.00 92.75 251 CYS A CA 1
ATOM 2071 C C . CYS A 1 251 ? 10.414 -14.153 -21.691 1.00 92.75 251 CYS A C 1
ATOM 2073 O O . CYS A 1 251 ? 10.749 -15.192 -21.115 1.00 92.75 251 CYS A O 1
ATOM 2075 N N . GLY A 1 252 ? 9.305 -13.499 -21.336 1.00 91.62 252 GLY A N 1
ATOM 2076 C CA . GLY A 1 252 ? 8.313 -13.983 -20.371 1.00 91.62 252 GLY A CA 1
ATOM 2077 C C . GLY A 1 252 ? 8.760 -13.963 -18.904 1.00 91.62 252 GLY A C 1
ATOM 2078 O O . GLY A 1 252 ? 8.134 -14.603 -18.059 1.00 91.62 252 GLY A O 1
ATOM 2079 N N . LYS A 1 253 ? 9.848 -13.258 -18.555 1.00 93.38 253 LYS A N 1
ATOM 2080 C CA . LYS A 1 253 ? 10.409 -13.280 -17.187 1.00 93.38 253 LYS A CA 1
ATOM 2081 C C . LYS A 1 253 ? 9.774 -12.272 -16.225 1.00 93.38 253 LYS A C 1
ATOM 2083 O O . LYS A 1 253 ? 10.138 -12.246 -15.053 1.00 93.38 253 LYS A O 1
ATOM 2088 N N . MET A 1 254 ? 8.799 -11.491 -16.689 1.00 93.75 254 MET A N 1
ATOM 2089 C CA . MET A 1 254 ? 7.990 -10.580 -15.867 1.00 93.75 254 MET A CA 1
ATOM 2090 C C . MET A 1 254 ? 6.487 -10.846 -16.084 1.00 93.75 254 MET A C 1
ATOM 2092 O O . MET A 1 254 ? 5.772 -9.966 -16.555 1.00 93.75 254 MET A O 1
ATOM 2096 N N . PRO A 1 255 ? 5.989 -12.057 -15.767 1.00 90.00 255 PRO A N 1
ATOM 2097 C CA . PRO A 1 255 ? 4.690 -12.546 -16.246 1.00 90.00 255 PRO A CA 1
ATOM 2098 C C . PRO A 1 255 ? 3.468 -11.863 -15.616 1.00 90.00 255 PRO A C 1
ATOM 2100 O O . PRO A 1 255 ? 2.369 -11.995 -16.136 1.00 90.00 255 PRO A O 1
ATOM 2103 N N . ASN A 1 256 ? 3.640 -11.173 -14.485 1.00 92.50 256 ASN A N 1
ATOM 2104 C CA . ASN A 1 256 ? 2.545 -10.459 -13.823 1.00 92.50 256 ASN A CA 1
ATOM 2105 C C . ASN A 1 256 ? 2.461 -8.991 -14.253 1.00 92.50 256 ASN A C 1
ATOM 2107 O O . ASN A 1 256 ? 1.498 -8.324 -13.899 1.00 92.50 256 ASN A O 1
ATOM 2111 N N . LEU A 1 257 ? 3.496 -8.465 -14.916 1.00 92.88 257 LEU A N 1
ATOM 2112 C CA . LEU A 1 257 ? 3.618 -7.036 -15.156 1.00 92.88 257 LEU A CA 1
ATOM 2113 C C . LEU A 1 257 ? 2.534 -6.573 -16.131 1.00 92.88 257 LEU A C 1
ATOM 2115 O O . LEU A 1 257 ? 2.501 -7.023 -17.269 1.00 92.88 257 LEU A O 1
ATOM 2119 N N . ASN A 1 258 ? 1.718 -5.624 -15.685 1.00 91.19 258 ASN A N 1
ATOM 2120 C CA . ASN A 1 258 ? 0.730 -4.907 -16.487 1.00 91.19 258 ASN A CA 1
ATOM 2121 C C . ASN A 1 258 ? 1.207 -3.487 -16.801 1.00 91.19 258 ASN A C 1
ATOM 2123 O O . ASN A 1 258 ? 0.944 -2.961 -17.882 1.00 91.19 258 ASN A O 1
ATOM 2127 N N . TYR A 1 259 ? 1.910 -2.861 -15.851 1.00 91.19 259 TYR A N 1
ATOM 2128 C CA . TYR A 1 259 ? 2.419 -1.507 -16.013 1.00 91.19 259 TYR A CA 1
ATOM 2129 C C . TYR A 1 259 ? 3.717 -1.254 -15.249 1.00 91.19 259 TYR A C 1
ATOM 2131 O O . TYR A 1 259 ? 3.850 -1.600 -14.071 1.00 91.19 259 TYR A O 1
ATOM 2139 N N . LEU A 1 260 ? 4.642 -0.567 -15.914 1.00 93.94 260 LEU A N 1
ATOM 2140 C CA . LEU A 1 260 ? 5.892 -0.082 -15.357 1.00 93.94 260 LEU A CA 1
ATOM 2141 C C . LEU A 1 260 ? 6.092 1.395 -15.703 1.00 93.94 260 LEU A C 1
ATOM 2143 O O . LEU A 1 260 ? 6.055 1.775 -16.867 1.00 93.94 260 LEU A O 1
ATOM 2147 N N . GLU A 1 261 ? 6.394 2.201 -14.691 1.00 92.81 261 GLU A N 1
ATOM 2148 C CA . GLU A 1 261 ? 6.848 3.582 -14.846 1.00 92.81 261 GLU A CA 1
ATOM 2149 C C . GLU A 1 261 ? 8.165 3.771 -14.105 1.00 92.81 261 GLU A C 1
ATOM 2151 O O . GLU A 1 261 ? 8.277 3.460 -12.913 1.00 92.81 261 GLU A O 1
ATOM 2156 N N . ILE A 1 262 ? 9.162 4.311 -14.796 1.00 93.00 262 ILE A N 1
ATOM 2157 C CA . ILE A 1 262 ? 10.442 4.672 -14.202 1.00 93.00 262 ILE A CA 1
ATOM 2158 C C . ILE A 1 262 ? 10.749 6.122 -14.551 1.00 93.00 262 ILE A C 1
ATOM 2160 O O . ILE A 1 262 ? 11.184 6.438 -15.656 1.00 93.00 262 ILE A O 1
ATOM 2164 N N . GLY A 1 263 ? 10.535 6.997 -13.574 1.00 89.44 263 GLY A N 1
ATOM 2165 C CA . GLY A 1 263 ? 10.942 8.391 -13.627 1.00 89.44 263 GLY A CA 1
ATOM 2166 C C . GLY A 1 263 ? 12.386 8.531 -13.169 1.00 89.44 263 GLY A C 1
ATOM 2167 O O . GLY A 1 263 ? 12.775 8.046 -12.103 1.00 89.44 263 GLY A O 1
ATOM 2168 N N . 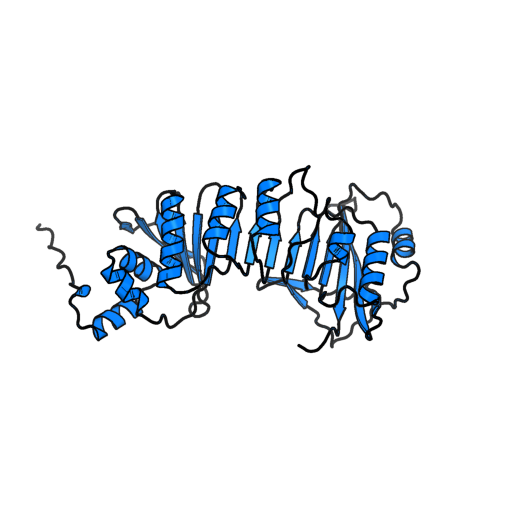MET A 1 264 ? 13.194 9.223 -13.950 1.00 83.25 264 MET A N 1
ATOM 2169 C CA . MET A 1 264 ? 14.566 9.556 -13.599 1.00 83.25 264 MET A CA 1
ATOM 2170 C C . MET A 1 264 ? 14.612 11.056 -13.188 1.00 83.25 264 MET A C 1
ATOM 2172 O O . MET A 1 264 ? 13.794 11.844 -13.661 1.00 83.25 264 MET A O 1
ATOM 2176 N N . SER A 1 265 ? 15.615 11.506 -12.403 1.00 68.94 265 SER A N 1
ATOM 2177 C CA . SER A 1 265 ? 15.927 12.953 -12.247 1.00 68.94 265 SER A CA 1
ATOM 2178 C C . SER A 1 265 ? 17.149 13.462 -13.048 1.00 68.94 265 SER A C 1
ATOM 2180 O O . SER A 1 265 ? 18.145 12.749 -13.192 1.00 68.94 265 SER A O 1
ATOM 2182 N N . GLN A 1 266 ? 17.084 14.730 -13.485 1.00 59.44 266 GLN A N 1
ATOM 2183 C CA . GLN A 1 266 ? 18.084 15.495 -14.264 1.00 59.44 266 GLN A CA 1
ATOM 2184 C C . GLN A 1 266 ? 19.560 15.322 -13.859 1.00 59.44 266 GLN A C 1
ATOM 2186 O O . GLN A 1 266 ? 20.445 15.417 -14.700 1.00 59.44 266 GLN A O 1
ATOM 2191 N N . GLN A 1 267 ? 19.858 15.085 -12.574 1.00 55.00 267 GLN A N 1
ATOM 2192 C CA . GLN A 1 267 ? 21.240 15.044 -12.064 1.00 55.00 267 GLN A CA 1
ATOM 2193 C C . GLN A 1 267 ? 22.090 13.907 -12.649 1.00 55.00 267 GLN A C 1
ATOM 2195 O O . GLN A 1 267 ? 23.292 13.858 -12.395 1.00 55.00 267 GLN A O 1
ATOM 2200 N N . HIS A 1 268 ? 21.482 12.979 -13.387 1.00 50.47 268 HIS A N 1
ATOM 2201 C CA . HIS A 1 268 ? 22.175 11.823 -13.934 1.00 50.47 268 HIS A CA 1
ATOM 2202 C C . HIS A 1 268 ? 22.292 11.837 -15.464 1.00 50.47 268 HIS A C 1
ATOM 2204 O O . HIS A 1 268 ? 22.843 10.870 -15.988 1.00 50.47 268 HIS A O 1
ATOM 2210 N N . TRP A 1 269 ? 21.784 12.852 -16.187 1.00 56.62 269 TRP A N 1
ATOM 2211 C CA . TRP A 1 269 ? 21.781 12.835 -17.663 1.00 56.62 269 TRP A CA 1
ATOM 2212 C C . TRP A 1 269 ? 22.445 14.077 -18.222 1.00 56.62 269 TRP A C 1
ATOM 2214 O O . TRP A 1 269 ? 22.086 15.207 -17.906 1.00 56.62 269 TRP A O 1
ATOM 2224 N N . LEU A 1 270 ? 23.424 13.809 -19.070 1.00 51.97 270 LEU A N 1
ATOM 2225 C CA . LEU A 1 270 ? 24.111 14.758 -19.922 1.00 51.97 270 LEU A CA 1
ATOM 2226 C C . LEU A 1 270 ? 23.922 14.206 -21.328 1.00 51.97 270 LEU A C 1
ATOM 2228 O O . LEU A 1 270 ? 24.784 13.485 -21.820 1.00 51.97 270 LEU A O 1
ATOM 2232 N N . ILE A 1 271 ? 22.748 14.409 -21.913 1.00 53.34 271 ILE A N 1
ATOM 2233 C CA . ILE A 1 271 ? 22.561 14.116 -23.328 1.00 53.34 271 ILE A CA 1
ATOM 2234 C C . ILE A 1 271 ? 21.958 15.368 -23.947 1.00 53.34 271 ILE A C 1
ATOM 2236 O O . ILE A 1 271 ? 20.839 15.754 -23.611 1.00 53.34 271 ILE A O 1
ATOM 2240 N N . ASP A 1 272 ? 22.759 16.002 -24.798 1.00 51.03 272 ASP A N 1
ATOM 2241 C CA . ASP A 1 272 ? 22.370 17.156 -25.601 1.00 51.03 272 ASP A CA 1
ATOM 2242 C C . ASP A 1 272 ? 21.497 16.749 -26.811 1.00 51.03 272 ASP A C 1
ATOM 2244 O O . ASP A 1 272 ? 20.896 17.630 -27.412 1.00 51.03 272 ASP A O 1
ATOM 2248 N N . ASP A 1 273 ? 21.334 15.449 -27.120 1.00 53.31 273 ASP A N 1
ATOM 2249 C CA . ASP A 1 273 ? 20.533 14.969 -28.259 1.00 53.31 273 ASP A CA 1
ATOM 2250 C C . ASP A 1 273 ? 19.638 13.751 -27.945 1.00 53.31 273 ASP A C 1
ATOM 2252 O O . ASP A 1 273 ? 20.087 12.642 -27.660 1.00 53.31 273 ASP A O 1
ATOM 2256 N N . TYR A 1 274 ? 18.323 13.954 -28.048 1.00 58.81 274 TYR A N 1
ATOM 2257 C CA . TYR A 1 274 ? 17.276 12.933 -27.887 1.00 58.81 274 TYR A CA 1
ATOM 2258 C C . TYR A 1 274 ? 17.412 11.741 -28.855 1.00 58.81 274 TYR A C 1
ATOM 2260 O O . TYR A 1 274 ? 16.892 10.658 -28.585 1.00 58.81 274 TYR A O 1
ATOM 2268 N N . ASP A 1 275 ? 18.133 11.915 -29.960 1.00 60.50 275 ASP A N 1
ATOM 2269 C CA . ASP A 1 275 ? 18.321 10.879 -30.976 1.00 60.50 275 ASP A CA 1
ATOM 2270 C C . ASP A 1 275 ? 19.266 9.756 -30.499 1.00 60.50 275 ASP A C 1
ATOM 2272 O O . ASP A 1 275 ? 18.982 8.577 -30.725 1.00 60.50 275 ASP A O 1
ATOM 2276 N N . ASP A 1 276 ? 20.295 10.081 -29.708 1.00 60.88 276 ASP A N 1
ATOM 2277 C CA . ASP A 1 276 ? 21.218 9.093 -29.121 1.00 60.88 276 ASP A CA 1
ATOM 2278 C C . ASP A 1 276 ? 20.539 8.212 -28.051 1.00 60.88 276 ASP A C 1
ATOM 2280 O O . ASP A 1 276 ? 20.924 7.055 -27.829 1.00 60.88 276 ASP A O 1
ATOM 2284 N N . LEU A 1 277 ? 19.506 8.742 -27.376 1.00 62.03 277 LEU A N 1
ATOM 2285 C CA . LEU A 1 277 ? 18.698 7.989 -26.405 1.00 62.03 277 LEU A CA 1
ATOM 2286 C C . LEU A 1 277 ? 17.987 6.808 -27.068 1.00 62.03 277 LEU A C 1
ATOM 2288 O O . LEU A 1 277 ? 17.913 5.716 -26.492 1.00 62.03 277 LEU A O 1
ATOM 2292 N N . ASN A 1 278 ? 17.466 7.041 -28.271 1.00 66.44 278 ASN A N 1
ATOM 2293 C CA . ASN A 1 278 ? 16.725 6.047 -29.022 1.00 66.44 278 ASN A CA 1
ATOM 2294 C C . ASN A 1 278 ? 17.662 4.897 -29.421 1.00 66.44 278 ASN A C 1
ATOM 2296 O O . ASN A 1 278 ? 17.366 3.742 -29.112 1.00 66.44 278 ASN A O 1
ATOM 2300 N N . GLU A 1 279 ? 18.837 5.175 -29.992 1.00 68.75 279 GLU A N 1
ATOM 2301 C CA . GLU A 1 279 ? 19.756 4.118 -30.447 1.00 68.75 279 GLU A CA 1
ATOM 2302 C C . GLU A 1 279 ? 20.133 3.115 -29.342 1.00 68.75 279 GLU A C 1
ATOM 2304 O O . GLU A 1 279 ? 20.102 1.901 -29.563 1.00 68.75 279 GLU A O 1
ATOM 2309 N N . GLN A 1 280 ? 20.435 3.589 -28.127 1.00 68.88 280 GLN A N 1
ATOM 2310 C CA . GLN A 1 280 ? 20.810 2.705 -27.016 1.00 68.88 280 GLN A CA 1
ATOM 2311 C C . GLN A 1 280 ? 19.626 1.909 -26.459 1.00 68.88 280 GLN A C 1
ATOM 2313 O O . GLN A 1 280 ? 19.780 0.734 -26.110 1.00 68.88 280 GLN A O 1
ATOM 2318 N N . MET A 1 281 ? 18.447 2.529 -26.352 1.00 75.06 281 MET A N 1
ATOM 2319 C CA . MET A 1 281 ? 17.269 1.853 -25.812 1.00 75.06 281 MET A CA 1
ATOM 2320 C C . MET A 1 281 ? 16.708 0.821 -26.792 1.00 75.06 281 MET A C 1
ATOM 2322 O O . MET A 1 281 ? 16.293 -0.258 -26.369 1.00 75.06 281 MET A O 1
ATOM 2326 N N . PHE A 1 282 ? 16.733 1.120 -28.089 1.00 76.31 282 PHE A N 1
ATOM 2327 C CA . PHE A 1 282 ? 16.210 0.263 -29.153 1.00 76.31 282 PHE A CA 1
ATOM 2328 C C . PHE A 1 282 ? 17.217 -0.770 -29.670 1.00 76.31 282 PHE A C 1
ATOM 2330 O O . PHE A 1 282 ? 16.858 -1.640 -30.463 1.00 76.31 282 PHE A O 1
ATOM 2337 N N . ALA A 1 283 ? 18.471 -0.730 -29.209 1.00 78.75 283 ALA A N 1
ATOM 2338 C CA . ALA A 1 283 ? 19.517 -1.634 -29.668 1.00 78.75 283 ALA A CA 1
ATOM 2339 C C . ALA A 1 283 ? 19.102 -3.116 -29.568 1.00 78.75 283 ALA A C 1
ATOM 2341 O O . ALA A 1 283 ? 18.952 -3.689 -28.473 1.00 78.75 283 ALA A O 1
ATOM 2342 N N . ASN A 1 284 ? 19.013 -3.769 -30.730 1.00 81.94 284 ASN A N 1
ATOM 2343 C CA . ASN A 1 284 ? 18.621 -5.172 -30.885 1.00 81.94 284 ASN A CA 1
ATOM 2344 C C . ASN A 1 284 ? 17.224 -5.481 -30.312 1.00 81.94 284 ASN A C 1
ATOM 2346 O O . ASN A 1 284 ? 17.043 -6.502 -29.642 1.00 81.94 284 ASN A O 1
ATOM 2350 N N . LEU A 1 285 ? 16.268 -4.573 -30.507 1.00 84.19 285 LEU A N 1
ATOM 2351 C CA . LEU A 1 285 ? 14.847 -4.810 -30.279 1.00 84.19 285 LEU A CA 1
ATOM 2352 C C . LEU A 1 285 ? 14.109 -4.713 -31.612 1.00 84.19 285 LEU A C 1
ATOM 2354 O O . LEU A 1 285 ? 14.290 -3.746 -32.344 1.00 84.19 285 LEU A O 1
ATOM 2358 N N . ASP A 1 286 ? 13.254 -5.693 -31.886 1.00 85.75 286 ASP A N 1
ATOM 2359 C CA . ASP A 1 286 ? 12.246 -5.572 -32.935 1.00 85.75 286 ASP A CA 1
ATOM 2360 C C . ASP A 1 286 ? 11.042 -4.842 -32.332 1.00 85.75 286 ASP A C 1
ATOM 2362 O O . ASP A 1 286 ? 10.428 -5.341 -31.379 1.00 85.75 286 ASP A O 1
ATOM 2366 N N . PHE A 1 287 ? 10.744 -3.651 -32.846 1.00 86.12 287 PHE A N 1
ATOM 2367 C CA . PHE A 1 287 ? 9.626 -2.817 -32.415 1.00 86.12 287 PHE A CA 1
ATOM 2368 C C . PHE A 1 287 ? 8.976 -2.136 -33.620 1.00 86.12 287 PHE A C 1
ATOM 2370 O O . PHE A 1 287 ? 9.613 -1.931 -34.653 1.00 86.12 287 PHE A O 1
ATOM 2377 N N . GLU A 1 288 ? 7.709 -1.773 -33.471 1.00 87.31 288 GLU A N 1
ATOM 2378 C CA . GLU A 1 288 ? 6.940 -1.033 -34.470 1.00 87.31 288 GLU A CA 1
ATOM 2379 C C . GLU A 1 288 ? 6.359 0.229 -33.834 1.00 87.31 288 GLU A C 1
ATOM 2381 O O . GLU A 1 288 ? 6.116 0.272 -32.628 1.00 87.31 288 GLU A O 1
ATOM 2386 N N . GLU A 1 289 ? 6.148 1.280 -34.623 1.00 85.50 289 GLU A N 1
ATOM 2387 C CA . GLU A 1 289 ? 5.461 2.475 -34.132 1.00 85.50 289 GLU A CA 1
ATOM 2388 C C . GLU A 1 289 ? 4.021 2.121 -33.743 1.00 85.50 289 GLU A C 1
ATOM 2390 O O . GLU A 1 289 ? 3.283 1.504 -34.519 1.00 85.50 289 GLU A O 1
ATOM 2395 N N . HIS A 1 290 ? 3.629 2.502 -32.528 1.00 82.62 290 HIS A N 1
ATOM 2396 C CA . HIS A 1 290 ? 2.310 2.210 -31.991 1.00 82.62 290 HIS A CA 1
ATOM 2397 C C . HIS A 1 290 ? 1.228 2.831 -32.876 1.00 82.62 290 HIS A C 1
ATOM 2399 O O . HIS A 1 290 ? 1.235 4.030 -33.146 1.00 82.62 290 HIS A O 1
ATOM 2405 N N . GLN A 1 291 ? 0.264 2.010 -33.287 1.00 79.25 291 GLN A N 1
ATOM 2406 C CA . GLN A 1 291 ? -0.930 2.473 -33.982 1.00 79.25 291 GLN A CA 1
ATOM 2407 C C . GLN A 1 291 ? -2.112 2.478 -33.008 1.00 79.25 291 GLN A C 1
ATOM 2409 O O . GLN A 1 291 ? -2.352 1.450 -32.363 1.00 79.25 291 GLN A O 1
ATOM 2414 N N . PRO A 1 292 ? -2.884 3.579 -32.920 1.00 73.50 292 PRO A N 1
ATOM 2415 C CA . PRO A 1 292 ? -4.049 3.646 -32.050 1.00 73.50 292 PRO A CA 1
ATOM 2416 C C . PRO A 1 292 ? -5.023 2.491 -32.319 1.00 73.50 292 PRO A C 1
ATOM 2418 O O . PRO A 1 292 ? -5.549 2.345 -33.424 1.00 73.50 292 PRO A O 1
ATOM 2421 N N . ASP A 1 293 ? -5.289 1.676 -31.298 1.00 73.00 293 ASP A N 1
ATOM 2422 C CA . ASP A 1 293 ? -6.247 0.570 -31.366 1.00 73.00 293 ASP A CA 1
ATOM 2423 C C . ASP A 1 293 ? -7.407 0.835 -30.394 1.00 73.00 293 ASP A C 1
ATOM 2425 O O . ASP A 1 293 ? -7.196 0.803 -29.179 1.00 73.00 293 ASP A O 1
ATOM 2429 N N . PRO A 1 294 ? -8.646 1.042 -30.883 1.00 69.12 294 PRO A N 1
ATOM 2430 C CA . PRO A 1 294 ? -9.800 1.331 -30.030 1.00 69.12 294 PRO A CA 1
ATOM 2431 C C . PRO A 1 294 ? -10.179 0.172 -29.093 1.00 69.12 294 PRO A C 1
ATOM 2433 O O . PRO A 1 294 ? -11.020 0.346 -28.215 1.00 69.12 294 PRO A O 1
ATOM 2436 N N . ARG A 1 295 ? -9.599 -1.023 -29.275 1.00 71.75 295 ARG A N 1
ATOM 2437 C CA . ARG A 1 295 ? -9.787 -2.171 -28.376 1.00 71.75 295 ARG A CA 1
ATOM 2438 C C . ARG A 1 295 ? -8.871 -2.120 -27.153 1.00 71.75 295 ARG A C 1
ATOM 2440 O O . ARG A 1 295 ? -9.114 -2.866 -26.205 1.00 71.75 295 ARG A O 1
ATOM 2447 N N . ARG A 1 296 ? -7.817 -1.297 -27.163 1.00 71.25 296 ARG A N 1
ATOM 2448 C CA . ARG A 1 296 ? -6.926 -1.132 -26.009 1.00 71.25 296 ARG A CA 1
ATOM 2449 C C . ARG A 1 296 ? -7.547 -0.128 -25.027 1.00 71.25 296 ARG A C 1
ATOM 2451 O O . ARG A 1 296 ? -8.062 0.901 -25.464 1.00 71.25 296 ARG A O 1
ATOM 2458 N N . PRO A 1 297 ? -7.528 -0.406 -23.710 1.00 67.56 297 PRO A N 1
ATOM 2459 C CA . PRO A 1 297 ? -7.916 0.574 -22.704 1.00 67.56 297 PRO A CA 1
ATOM 2460 C C . PRO A 1 297 ? -7.177 1.895 -22.925 1.00 67.56 297 PRO A C 1
ATOM 2462 O O . PRO A 1 297 ? -5.960 1.894 -23.046 1.00 67.56 297 PRO A O 1
ATOM 2465 N N . THR A 1 298 ? -7.893 3.017 -22.938 1.00 66.00 298 THR A N 1
ATOM 2466 C CA . THR A 1 298 ? -7.290 4.365 -22.967 1.00 66.00 298 THR A CA 1
ATOM 2467 C C . THR A 1 298 ? -6.856 4.835 -21.581 1.00 66.00 298 THR A C 1
ATOM 2469 O O . THR A 1 298 ? -6.163 5.845 -21.443 1.00 66.00 298 THR A O 1
ATOM 2472 N N . HIS A 1 299 ? -7.275 4.095 -20.553 1.00 69.62 299 HIS A N 1
ATOM 2473 C CA . HIS A 1 299 ? -7.123 4.420 -19.148 1.00 69.62 299 HIS A CA 1
ATOM 2474 C C . HIS A 1 299 ? -6.712 3.184 -18.352 1.00 69.62 299 HIS A C 1
ATOM 2476 O O . HIS A 1 299 ? -7.328 2.125 -18.494 1.00 69.62 299 HIS A O 1
ATOM 2482 N N . LEU A 1 300 ? -5.708 3.327 -17.483 1.00 66.44 300 LEU A N 1
ATOM 2483 C CA . LEU A 1 300 ? -5.341 2.300 -16.506 1.00 66.44 300 LEU A CA 1
ATOM 2484 C C . LEU A 1 300 ? -5.656 2.793 -15.093 1.00 66.44 300 LEU A C 1
ATOM 2486 O O . LEU A 1 300 ? -5.214 3.873 -14.701 1.00 66.44 300 LEU A O 1
ATOM 2490 N N . TRP A 1 301 ? -6.403 1.993 -14.333 1.00 62.38 301 TRP A N 1
ATOM 2491 C CA . TRP A 1 301 ? -6.743 2.298 -12.945 1.00 62.38 301 TRP A CA 1
ATOM 2492 C C . TRP A 1 301 ? -5.571 1.947 -12.021 1.00 62.38 301 TRP A C 1
ATOM 2494 O O . TRP A 1 301 ? -5.241 0.779 -11.796 1.00 62.38 301 TRP A O 1
ATOM 2504 N N . PHE A 1 302 ? -4.931 2.978 -11.485 1.00 62.75 302 PHE A N 1
ATOM 2505 C CA . PHE A 1 302 ? -4.016 2.922 -10.354 1.00 62.75 302 PHE A CA 1
ATOM 2506 C C . PHE A 1 302 ? -4.816 3.077 -9.064 1.00 62.75 302 PHE A C 1
ATOM 2508 O O . PHE A 1 302 ? -5.044 4.194 -8.597 1.00 62.75 302 PHE A O 1
ATOM 2515 N N . ASP A 1 303 ? -5.204 1.942 -8.481 1.00 58.25 303 ASP A N 1
ATOM 2516 C CA . ASP A 1 303 ? -6.064 1.931 -7.287 1.00 58.25 303 ASP A CA 1
ATOM 2517 C C . ASP A 1 303 ? -7.420 2.616 -7.553 1.00 58.25 303 ASP A C 1
ATOM 2519 O O . ASP A 1 303 ? -7.767 2.872 -8.708 1.00 58.25 303 ASP A O 1
ATOM 2523 N N . ASP A 1 304 ? -8.191 2.885 -6.501 1.00 52.44 304 ASP A N 1
ATOM 2524 C CA . ASP A 1 304 ? -9.518 3.505 -6.608 1.00 52.44 304 ASP A CA 1
ATOM 2525 C C . ASP A 1 304 ? -9.490 4.957 -7.185 1.00 52.44 304 ASP A C 1
ATOM 2527 O O . ASP A 1 304 ? -10.543 5.452 -7.584 1.00 52.44 304 ASP A O 1
ATOM 2531 N N . ASP A 1 305 ? -8.320 5.618 -7.322 1.00 50.88 305 ASP A N 1
ATOM 2532 C CA . ASP A 1 305 ? -8.247 7.084 -7.527 1.00 50.88 305 ASP A CA 1
ATOM 2533 C C . ASP A 1 305 ? -7.387 7.623 -8.694 1.00 50.88 305 ASP A C 1
ATOM 2535 O O . ASP A 1 305 ? -7.543 8.791 -9.058 1.00 50.88 305 ASP A O 1
ATOM 2539 N N . ILE A 1 306 ? -6.456 6.864 -9.293 1.00 58.97 306 ILE A N 1
ATOM 2540 C CA . ILE A 1 306 ? -5.555 7.425 -10.326 1.00 58.97 306 ILE A CA 1
ATOM 2541 C C . ILE A 1 306 ? -5.832 6.787 -11.684 1.00 58.97 306 ILE A C 1
ATOM 2543 O O . ILE A 1 306 ? -5.569 5.609 -11.900 1.00 58.97 306 ILE A O 1
ATOM 2547 N N . ILE A 1 307 ? -6.282 7.593 -12.641 1.00 60.00 307 ILE A N 1
ATOM 2548 C CA . ILE A 1 307 ? -6.361 7.198 -14.046 1.00 60.00 307 ILE A CA 1
ATOM 2549 C C . ILE A 1 307 ? -5.049 7.578 -14.725 1.00 60.00 307 ILE A C 1
ATOM 2551 O O . ILE A 1 307 ? -4.641 8.737 -14.705 1.00 60.00 307 ILE A O 1
ATOM 2555 N N . LEU A 1 308 ? -4.387 6.602 -15.337 1.00 65.06 308 LEU A N 1
ATOM 2556 C CA . LEU A 1 308 ? -3.326 6.876 -16.294 1.00 65.06 308 LEU A CA 1
ATOM 2557 C C . LEU A 1 308 ? -3.894 7.009 -17.692 1.00 65.06 308 LEU A C 1
ATOM 2559 O O . LEU A 1 308 ? -4.491 6.057 -18.186 1.00 65.06 308 LEU A O 1
ATOM 2563 N N . GLU A 1 309 ? -3.669 8.148 -18.335 1.00 64.62 309 GLU A N 1
ATOM 2564 C CA . GLU A 1 309 ? -3.918 8.306 -19.765 1.00 64.62 309 GLU A CA 1
ATOM 2565 C C . GLU A 1 309 ? -2.845 7.573 -20.565 1.00 64.62 309 GLU A C 1
ATOM 2567 O O . GLU A 1 309 ? -1.642 7.754 -20.346 1.00 64.62 309 GLU A O 1
ATOM 2572 N N . MET A 1 310 ? -3.291 6.702 -21.469 1.00 65.56 310 MET A N 1
ATOM 2573 C CA . MET A 1 310 ? -2.381 5.902 -22.275 1.00 65.56 310 MET A CA 1
ATOM 2574 C C . MET A 1 310 ? -1.727 6.736 -23.370 1.00 65.56 310 MET A C 1
ATOM 2576 O O . MET A 1 310 ? -2.365 7.633 -23.925 1.00 65.56 310 MET A O 1
ATOM 2580 N N . PRO A 1 311 ? -0.456 6.448 -23.695 1.00 59.88 311 PRO A N 1
ATOM 2581 C CA . PRO A 1 311 ? 0.194 7.074 -24.827 1.00 59.88 311 PRO A CA 1
ATOM 2582 C C . PRO A 1 311 ? -0.579 6.837 -26.117 1.00 59.88 311 PRO A C 1
ATOM 2584 O O . PRO A 1 311 ? -0.781 5.692 -26.510 1.00 59.88 311 PRO A O 1
ATOM 2587 N N . VAL A 1 312 ? -0.966 7.922 -26.780 1.00 63.19 312 VAL A N 1
ATOM 2588 C CA . VAL A 1 312 ? -1.482 7.878 -28.155 1.00 63.19 312 VAL A CA 1
ATOM 2589 C C . VAL A 1 312 ? -0.369 8.226 -29.149 1.00 63.19 312 VAL A C 1
ATOM 2591 O O . VAL A 1 312 ? -0.314 7.642 -30.226 1.00 63.19 312 VAL A O 1
ATOM 2594 N N . ASP A 1 313 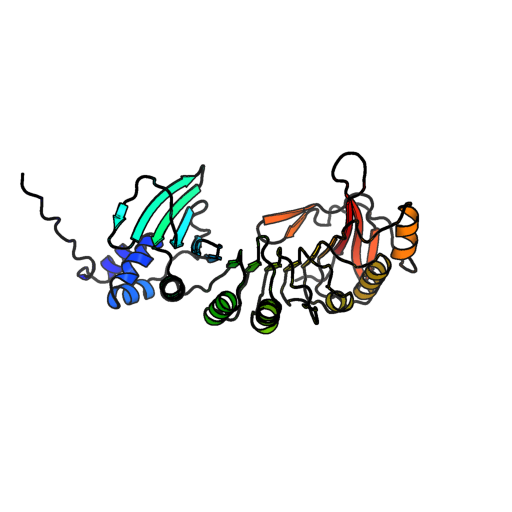? 0.571 9.087 -28.741 1.00 65.69 313 ASP A N 1
ATOM 2595 C CA . ASP A 1 313 ? 1.631 9.622 -29.596 1.00 65.69 313 ASP A CA 1
ATOM 2596 C C . ASP A 1 313 ? 3.027 9.159 -29.139 1.00 65.69 313 ASP A C 1
ATOM 2598 O O . ASP A 1 313 ? 3.293 9.029 -27.939 1.00 65.69 313 ASP A O 1
ATOM 2602 N N . HIS A 1 314 ? 3.931 8.947 -30.104 1.00 76.00 314 HIS A N 1
ATOM 2603 C CA . HIS A 1 314 ? 5.352 8.608 -29.900 1.00 76.00 314 HIS A CA 1
ATOM 2604 C C . HIS A 1 314 ? 5.610 7.376 -29.015 1.00 76.00 314 HIS A C 1
ATOM 2606 O O . HIS A 1 314 ? 6.562 7.337 -28.228 1.00 76.00 314 HIS A O 1
ATOM 2612 N N . ALA A 1 315 ? 4.756 6.364 -29.145 1.00 84.88 315 ALA A N 1
ATOM 2613 C CA . ALA A 1 315 ? 4.909 5.080 -28.478 1.00 84.88 315 ALA A CA 1
ATOM 2614 C C . ALA A 1 315 ? 5.284 3.976 -29.469 1.00 84.88 315 ALA A C 1
ATOM 2616 O O . ALA A 1 315 ? 5.057 4.097 -30.671 1.00 84.88 315 ALA A O 1
ATOM 2617 N N . TYR A 1 316 ? 5.846 2.891 -28.948 1.00 88.19 316 TYR A N 1
ATOM 2618 C CA . TYR A 1 316 ? 6.318 1.761 -29.739 1.00 88.19 316 TYR A CA 1
ATOM 2619 C C . TYR A 1 316 ? 5.803 0.450 -29.160 1.00 88.19 316 TYR A C 1
ATOM 2621 O O . TYR A 1 316 ? 5.828 0.249 -27.943 1.00 88.19 316 TYR A O 1
ATOM 2629 N N . ASP A 1 317 ? 5.363 -0.441 -30.040 1.00 90.56 317 ASP A N 1
ATOM 2630 C CA . ASP A 1 317 ? 4.915 -1.785 -29.710 1.00 90.56 317 ASP A CA 1
ATOM 2631 C C . ASP A 1 317 ? 6.071 -2.786 -29.848 1.00 90.56 317 ASP A C 1
ATOM 2633 O O . ASP A 1 317 ? 6.846 -2.760 -30.803 1.00 90.56 317 ASP A O 1
ATOM 2637 N N . ILE A 1 318 ? 6.165 -3.706 -28.892 1.00 91.81 318 ILE A N 1
ATOM 2638 C CA . ILE A 1 318 ? 7.077 -4.846 -28.876 1.00 91.81 318 ILE A CA 1
ATOM 2639 C C . ILE A 1 318 ? 6.279 -6.119 -28.596 1.00 91.81 318 ILE A C 1
ATOM 2641 O O . ILE A 1 318 ? 5.421 -6.153 -27.718 1.00 91.81 318 ILE A O 1
ATOM 2645 N N . ILE A 1 319 ? 6.566 -7.189 -29.334 1.00 91.62 319 ILE A N 1
ATOM 2646 C CA . ILE A 1 319 ? 5.870 -8.473 -29.178 1.00 91.62 319 ILE A CA 1
ATOM 2647 C C . ILE A 1 319 ? 6.704 -9.390 -28.282 1.00 91.62 319 ILE A C 1
ATOM 2649 O O . ILE A 1 319 ? 7.878 -9.634 -28.573 1.00 91.62 319 ILE A O 1
ATOM 2653 N N . GLY A 1 320 ? 6.108 -9.877 -27.196 1.00 90.81 320 GLY A N 1
ATOM 2654 C CA . GLY A 1 320 ? 6.674 -10.894 -26.315 1.00 90.81 320 GLY A CA 1
ATOM 2655 C C . GLY A 1 320 ? 6.735 -12.269 -26.982 1.00 90.81 320 GLY A C 1
ATOM 2656 O O . GLY A 1 320 ? 5.984 -12.560 -27.911 1.00 90.81 320 GLY A O 1
ATOM 2657 N N . ASP A 1 321 ? 7.610 -13.145 -26.491 1.00 89.75 321 ASP A N 1
ATOM 2658 C CA . ASP A 1 321 ? 7.775 -14.511 -27.012 1.00 89.75 321 ASP A CA 1
ATOM 2659 C C . ASP A 1 321 ? 6.506 -15.370 -26.816 1.00 89.75 321 ASP A C 1
ATOM 2661 O O . ASP A 1 321 ? 6.314 -16.379 -27.493 1.00 89.75 321 ASP A O 1
ATOM 2665 N N . ASP A 1 322 ? 5.624 -14.963 -25.900 1.00 86.94 322 ASP A N 1
ATOM 2666 C CA . ASP A 1 322 ? 4.308 -15.555 -25.644 1.00 86.94 322 ASP A CA 1
ATOM 2667 C C . ASP A 1 322 ? 3.174 -14.939 -26.491 1.00 86.94 322 ASP A C 1
ATOM 2669 O O . ASP A 1 322 ? 2.016 -15.336 -26.355 1.00 86.94 322 ASP A O 1
ATOM 2673 N N . GLY A 1 323 ? 3.494 -13.983 -27.369 1.00 87.75 323 GLY A N 1
ATOM 2674 C CA . GLY A 1 323 ? 2.537 -13.257 -28.202 1.00 87.75 323 GLY A CA 1
ATOM 2675 C C . GLY A 1 323 ? 1.828 -12.096 -27.498 1.00 87.75 323 GLY A C 1
ATOM 2676 O O . GLY A 1 323 ? 0.983 -11.452 -28.122 1.00 87.75 323 GLY A O 1
ATOM 2677 N N . SER A 1 324 ? 2.155 -11.805 -26.233 1.00 89.38 324 SER A N 1
ATOM 2678 C CA . SER A 1 324 ? 1.700 -10.577 -25.574 1.00 89.38 324 SER A CA 1
ATOM 2679 C C . SER A 1 324 ? 2.296 -9.346 -26.261 1.00 89.38 324 SER A C 1
ATOM 2681 O O . SER A 1 324 ? 3.366 -9.405 -26.871 1.00 89.38 324 SER A O 1
ATOM 2683 N N . ILE A 1 325 ? 1.596 -8.217 -26.195 1.00 90.19 325 ILE A N 1
ATOM 2684 C CA . ILE A 1 325 ? 2.063 -6.966 -26.800 1.00 90.19 325 ILE A CA 1
ATOM 2685 C C . ILE A 1 325 ? 2.430 -6.025 -25.670 1.00 90.19 325 ILE A C 1
ATOM 2687 O O . ILE A 1 325 ? 1.628 -5.791 -24.778 1.00 90.19 325 ILE A O 1
ATOM 2691 N N . GLY A 1 326 ? 3.623 -5.462 -25.709 1.00 91.06 326 GLY A N 1
ATOM 2692 C CA . GLY A 1 326 ? 4.051 -4.412 -24.808 1.00 91.06 326 GLY A CA 1
ATOM 2693 C C . GLY A 1 326 ? 4.111 -3.090 -25.561 1.00 91.06 326 GLY A C 1
ATOM 2694 O O . GLY A 1 326 ? 4.663 -3.057 -26.650 1.00 91.06 326 GLY A O 1
ATOM 2695 N N . THR A 1 327 ? 3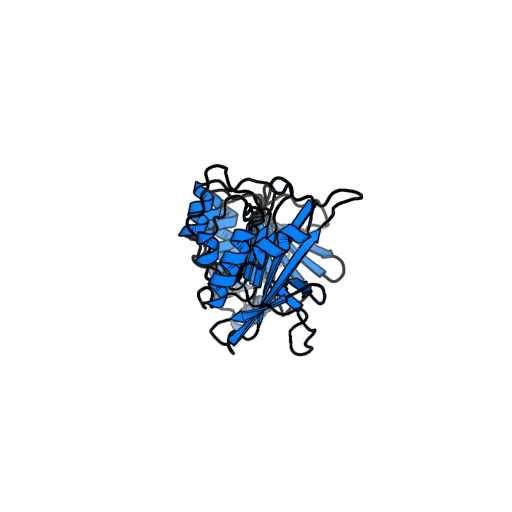.589 -2.003 -25.004 1.00 90.19 327 THR A N 1
ATOM 2696 C CA . THR A 1 327 ? 3.752 -0.651 -25.561 1.00 90.19 327 THR A CA 1
ATOM 2697 C C . THR A 1 327 ? 4.579 0.181 -24.607 1.00 90.19 327 THR A C 1
ATOM 2699 O O . THR A 1 327 ? 4.215 0.305 -23.439 1.00 90.19 327 THR A O 1
ATOM 2702 N N . PHE A 1 328 ? 5.668 0.776 -25.081 1.00 89.69 328 PHE A N 1
ATOM 2703 C CA . PHE A 1 328 ? 6.461 1.706 -24.282 1.00 89.69 328 PHE A CA 1
ATOM 2704 C C . PHE A 1 328 ? 6.590 3.071 -24.942 1.00 89.69 328 PHE A C 1
ATOM 2706 O O . PHE A 1 328 ? 6.462 3.215 -26.156 1.00 89.69 328 PHE A O 1
ATOM 2713 N N . ARG A 1 329 ? 6.910 4.070 -24.121 1.00 86.31 329 ARG A N 1
ATOM 2714 C CA . ARG A 1 329 ? 7.351 5.387 -24.578 1.00 86.31 329 ARG A CA 1
ATOM 2715 C C . ARG A 1 329 ? 8.376 5.987 -23.630 1.00 86.31 329 ARG A C 1
ATOM 2717 O O . ARG A 1 329 ? 8.510 5.576 -22.474 1.00 86.31 329 ARG A O 1
ATOM 2724 N N . LEU A 1 330 ? 9.050 7.010 -24.134 1.00 84.31 330 LEU A N 1
ATOM 2725 C CA . LEU A 1 330 ? 9.874 7.915 -23.355 1.00 84.31 330 LEU A CA 1
ATOM 2726 C C . LEU A 1 330 ? 9.234 9.299 -23.382 1.00 84.31 330 LEU A C 1
ATOM 2728 O O . LEU A 1 330 ? 9.022 9.869 -24.448 1.00 84.31 330 LEU A O 1
ATOM 2732 N N . THR A 1 331 ? 8.948 9.844 -22.204 1.00 80.56 331 THR A N 1
ATOM 2733 C CA . THR A 1 331 ? 8.388 11.190 -22.065 1.00 80.56 331 THR A CA 1
ATOM 2734 C C . THR A 1 331 ? 9.411 12.086 -21.395 1.00 80.56 331 THR A C 1
ATOM 2736 O O . THR A 1 331 ? 9.800 11.840 -20.254 1.00 80.56 331 THR A O 1
ATOM 2739 N N . LEU A 1 332 ? 9.823 13.150 -22.079 1.00 77.06 332 LEU A N 1
ATOM 2740 C CA . LEU A 1 332 ? 10.578 14.237 -21.466 1.00 77.06 332 LEU A CA 1
ATOM 2741 C C . LEU A 1 332 ? 9.612 15.238 -20.830 1.00 77.06 332 LEU A C 1
ATOM 2743 O O . LEU A 1 332 ? 8.655 15.660 -21.476 1.00 77.06 332 LEU A O 1
ATOM 2747 N N . TYR A 1 333 ? 9.880 15.676 -19.601 1.00 70.25 333 TYR A N 1
ATOM 2748 C CA . TYR A 1 333 ? 9.107 16.752 -18.977 1.00 70.25 333 TYR A CA 1
ATOM 2749 C C . TYR A 1 333 ? 9.979 17.959 -18.628 1.00 70.25 333 TYR A C 1
ATOM 2751 O O . TYR A 1 333 ? 11.126 17.847 -18.180 1.00 70.25 333 TYR A O 1
ATOM 2759 N N . ARG A 1 334 ? 9.412 19.146 -18.856 1.00 61.19 334 ARG A N 1
ATOM 2760 C CA . ARG A 1 334 ? 10.002 20.455 -18.557 1.00 61.19 334 ARG A CA 1
ATOM 2761 C C . ARG A 1 334 ? 9.263 21.069 -17.370 1.00 61.19 334 ARG A C 1
ATOM 2763 O O . ARG A 1 334 ? 8.045 20.959 -17.286 1.00 61.19 334 ARG A O 1
ATOM 2770 N N . GLU A 1 335 ? 9.991 21.709 -16.462 1.00 50.53 335 GLU A N 1
ATOM 2771 C CA . GLU A 1 335 ? 9.400 22.533 -15.401 1.00 50.53 335 GLU A CA 1
ATOM 2772 C C . GLU A 1 335 ? 9.920 23.963 -15.584 1.00 50.53 335 GLU A C 1
ATOM 2774 O O . GLU A 1 335 ? 11.106 24.223 -15.373 1.00 50.53 335 GLU A O 1
ATOM 2779 N N . GLY A 1 336 ? 9.044 24.874 -16.016 1.00 56.22 336 GLY A N 1
ATOM 2780 C CA . GLY A 1 336 ? 9.419 26.242 -16.386 1.00 56.22 336 GLY A CA 1
ATOM 2781 C C . GLY A 1 336 ? 10.076 26.352 -17.767 1.00 56.22 336 GLY A C 1
ATOM 2782 O O . GLY A 1 336 ? 10.060 25.407 -18.557 1.00 56.22 336 GLY A O 1
ATOM 2783 N N . ASP A 1 337 ? 10.634 27.531 -18.046 1.00 48.84 337 ASP A N 1
ATOM 2784 C CA . ASP A 1 337 ? 10.805 27.983 -19.429 1.00 48.84 337 ASP A CA 1
ATOM 2785 C C . ASP A 1 337 ? 12.050 27.492 -20.177 1.00 48.84 337 ASP A C 1
ATOM 2787 O O . ASP A 1 337 ? 12.050 27.675 -21.383 1.00 48.84 337 ASP A O 1
ATOM 2791 N N . ASP A 1 338 ? 13.064 26.834 -19.584 1.00 50.22 338 ASP A N 1
ATOM 2792 C CA . ASP A 1 338 ? 14.261 26.530 -20.409 1.00 50.22 338 ASP A CA 1
ATOM 2793 C C . ASP A 1 338 ? 15.134 25.296 -20.101 1.00 50.22 338 ASP A C 1
ATOM 2795 O O . ASP A 1 338 ? 16.148 25.107 -20.769 1.00 50.22 338 ASP A O 1
ATOM 2799 N N . HIS A 1 339 ? 14.763 24.370 -19.200 1.00 51.69 339 HIS A N 1
ATOM 2800 C CA . HIS A 1 339 ? 15.548 23.126 -19.018 1.00 51.69 339 HIS A CA 1
ATOM 2801 C C . HIS A 1 339 ? 14.683 21.868 -18.776 1.00 51.69 339 HIS A C 1
ATOM 2803 O O . HIS A 1 339 ? 13.812 21.848 -17.905 1.00 51.69 339 HIS A O 1
ATOM 2809 N N . PHE A 1 340 ? 14.952 20.783 -19.521 1.00 54.00 340 PHE A N 1
ATOM 2810 C CA . PHE A 1 340 ? 14.301 19.465 -19.388 1.00 54.00 340 PHE A CA 1
ATOM 2811 C C . PHE A 1 340 ? 14.624 18.796 -18.054 1.00 54.00 340 PHE A C 1
ATOM 2813 O O . PHE A 1 340 ? 15.744 18.325 -17.892 1.00 54.00 340 PHE A O 1
ATOM 2820 N N . ARG A 1 341 ? 13.673 18.746 -17.110 1.00 63.50 341 ARG A N 1
ATOM 2821 C CA . ARG A 1 341 ? 13.861 18.309 -15.708 1.00 63.50 341 ARG A CA 1
ATOM 2822 C C . ARG A 1 341 ? 13.834 16.806 -15.499 1.00 63.50 341 ARG A C 1
ATOM 2824 O O . ARG A 1 341 ? 14.458 16.323 -14.546 1.00 63.50 341 ARG A O 1
ATOM 2831 N N . GLY A 1 342 ? 13.161 16.085 -16.387 1.00 72.62 342 GLY A N 1
ATOM 2832 C CA . GLY A 1 342 ? 13.187 14.644 -16.324 1.00 72.62 342 GLY A CA 1
ATOM 2833 C C . GLY A 1 342 ? 12.700 13.899 -17.572 1.00 72.62 342 GLY A C 1
ATOM 2834 O O . GLY A 1 342 ? 12.380 14.497 -18.593 1.00 72.62 342 GLY A O 1
ATOM 2835 N N . LEU A 1 343 ? 12.722 12.574 -17.467 1.00 81.44 343 LEU A N 1
ATOM 2836 C CA . LEU A 1 343 ? 12.541 11.533 -18.464 1.00 81.44 343 LEU A CA 1
ATOM 2837 C C . LEU A 1 343 ? 11.832 10.438 -17.696 1.00 81.44 343 LEU A C 1
ATOM 2839 O O . LEU A 1 343 ? 12.296 9.988 -16.639 1.00 81.44 343 LEU A O 1
ATOM 2843 N N . THR A 1 344 ? 10.715 10.029 -18.254 1.00 86.75 344 THR A N 1
ATOM 2844 C CA . THR A 1 344 ? 9.910 8.949 -17.732 1.00 86.75 344 THR A CA 1
ATOM 2845 C C . THR A 1 344 ? 9.860 7.873 -18.795 1.00 86.75 344 THR A C 1
ATOM 2847 O O . THR A 1 344 ? 9.463 8.135 -19.929 1.00 86.75 344 THR A O 1
ATOM 2850 N N . PHE A 1 345 ? 10.289 6.672 -18.427 1.00 89.62 345 PHE A N 1
ATOM 2851 C CA . PHE A 1 345 ? 10.043 5.468 -19.202 1.00 89.62 345 PHE A CA 1
ATOM 2852 C C . PHE A 1 345 ? 8.736 4.847 -18.736 1.00 89.62 345 PHE A C 1
ATOM 2854 O O . PHE A 1 345 ? 8.582 4.549 -17.550 1.00 89.62 345 PHE A O 1
ATOM 2861 N N . GLU A 1 346 ? 7.811 4.653 -19.665 1.00 90.62 346 GLU A N 1
ATOM 2862 C CA . GLU A 1 346 ? 6.527 4.011 -19.411 1.00 90.62 346 GLU A CA 1
ATOM 2863 C C . GLU A 1 346 ? 6.415 2.768 -20.272 1.00 90.62 346 GLU A C 1
ATOM 2865 O O . GLU A 1 346 ? 6.781 2.795 -21.444 1.00 90.62 346 GLU A O 1
ATOM 2870 N N . PHE A 1 347 ? 5.902 1.690 -19.691 1.00 91.81 347 PHE A N 1
ATOM 2871 C CA . PHE A 1 347 ? 5.698 0.426 -20.372 1.00 91.81 347 PHE A CA 1
ATOM 2872 C C . PHE A 1 347 ? 4.399 -0.237 -19.917 1.00 91.81 347 PHE A C 1
ATOM 2874 O O . PHE A 1 347 ? 4.167 -0.441 -18.725 1.00 91.81 347 PHE A O 1
ATOM 2881 N N . HIS A 1 348 ? 3.566 -0.583 -20.889 1.00 89.50 348 HIS A N 1
ATOM 2882 C CA . HIS A 1 348 ? 2.245 -1.174 -20.739 1.00 89.50 348 HIS A CA 1
ATOM 2883 C C . HIS A 1 348 ? 2.233 -2.553 -21.366 1.00 89.50 348 HIS A C 1
ATOM 2885 O O . HIS A 1 348 ? 2.748 -2.720 -22.465 1.00 89.50 348 HIS A O 1
ATOM 2891 N N . VAL A 1 349 ? 1.607 -3.519 -20.707 1.00 88.94 349 VAL A N 1
ATOM 2892 C CA . VAL A 1 349 ? 1.474 -4.879 -21.229 1.00 88.94 349 VAL A CA 1
ATOM 2893 C C . VAL A 1 349 ? 0.014 -5.152 -21.569 1.00 88.94 349 VAL A C 1
ATOM 2895 O O . VAL A 1 349 ? -0.881 -5.010 -20.739 1.00 88.94 349 VAL A O 1
ATOM 2898 N N . TRP A 1 350 ? -0.217 -5.567 -22.808 1.00 80.81 350 TRP A N 1
ATOM 2899 C CA . TRP A 1 350 ? -1.507 -5.902 -23.391 1.00 80.81 350 TRP A CA 1
ATOM 2900 C C . TRP A 1 350 ? -1.592 -7.401 -23.667 1.00 80.81 350 TRP A C 1
ATOM 2902 O O . TRP A 1 350 ? -0.642 -8.031 -24.136 1.00 80.81 350 TRP A O 1
ATOM 2912 N N . GLY A 1 351 ? -2.769 -7.980 -23.432 1.00 64.38 351 GLY A N 1
ATOM 2913 C CA . GLY A 1 351 ? -3.039 -9.372 -23.800 1.00 64.38 351 GLY A CA 1
ATOM 2914 C C . GLY A 1 351 ? -2.385 -10.421 -22.895 1.00 64.38 351 GLY A C 1
ATOM 2915 O O . GLY A 1 351 ? -2.419 -11.604 -23.227 1.00 64.38 351 GLY A O 1
ATOM 2916 N N . GLY A 1 352 ? -1.848 -10.021 -21.739 1.00 48.28 352 GLY A N 1
ATOM 2917 C CA . GLY A 1 352 ? -1.407 -10.933 -20.686 1.00 48.28 352 GLY A CA 1
ATOM 2918 C C . GLY A 1 352 ? -2.597 -11.619 -20.020 1.00 48.28 352 GLY A C 1
ATOM 2919 O O . GLY A 1 352 ? -3.067 -11.154 -18.995 1.00 48.28 352 GLY A O 1
ATOM 2920 N N . ALA A 1 353 ? -3.071 -12.702 -20.641 1.00 33.62 353 ALA A N 1
ATOM 2921 C CA . ALA A 1 353 ? -4.070 -13.662 -20.174 1.00 33.62 353 ALA A CA 1
ATOM 2922 C C . ALA A 1 353 ? -5.395 -13.091 -19.628 1.00 33.62 353 ALA A C 1
ATOM 2924 O O . ALA A 1 353 ? -5.458 -12.416 -18.608 1.00 33.62 353 ALA A O 1
ATOM 2925 N N . ASN A 1 354 ? -6.496 -13.546 -20.231 1.00 33.19 354 ASN A N 1
ATOM 2926 C CA . ASN A 1 354 ? -7.757 -13.743 -19.519 1.00 33.19 354 ASN A CA 1
ATOM 2927 C C . ASN A 1 354 ? -7.512 -14.173 -18.061 1.00 33.19 354 ASN A C 1
ATOM 2929 O O . ASN A 1 354 ? -7.069 -15.303 -17.828 1.00 33.19 354 ASN A O 1
ATOM 2933 N N . LYS A 1 355 ? -7.863 -13.302 -17.116 1.00 36.75 355 LYS A N 1
ATOM 2934 C CA . LYS A 1 355 ? -8.332 -13.670 -15.782 1.00 36.75 355 LYS A CA 1
ATOM 2935 C C . LYS A 1 355 ? -9.437 -12.728 -15.352 1.00 36.75 355 LYS A C 1
ATOM 2937 O O . LYS A 1 355 ? -9.190 -11.505 -15.349 1.00 36.75 355 LYS A O 1
#

Organism: NCBI:txid1611254

InterPro domains:
  IPR001810 F-box domain [PF00646] (11-47)
  IPR001810 F-box domain [PS50181] (8-58)
  IPR012885 Sdz-33, F-box domain [PF07735] (205-262)

Foldseek 3Di:
DDDPPPDDDPLVPDDLVVSLVVLLPDDLVRLLVQLVPDPVSLVSLLPHDNPFDWAWAWEAEPFWIKIWIDTPVDPQEIEIEIAHDDDDDDWPDDDFWIWDWDDDPSHIYIYIYGHHDPVVVLVSLLSSCSSNVDAHAYYEYAEQDQVVLVSVLVRDQEYAYYEYHHAYEQEQNRVCCCQPGYHHEAEYYYLYHYDPPHADPADRAYQAYAHQDQCRPDLVNVLQHQHQHYHAAQYLDALLSLLVSLVSVLAVSRLNHFKYKYKHWPVNDDDPDPVVSCCNNCPPFDKDFDADDPPDDQWDDPPPDDTDGDDRPAKIWGAHPVRKIKIWHKDFDDDDDDDGGIIMIMMGIGPSDDD

Secondary structure (DSSP, 8-state):
----------GGGS-HHHHHHHHHTS-HHHHHHHHHH-HHHHHHHTTS--SS--EEEEEE-SS-EEEEEE-TTSTTEEEEEEES----SS-EEETTEEEEEEEETTEEEEEEEE-S-HHHHHHHHHHHHHHHT--EEEEEESS--HHHHHHHHHH-SEEEEEEE-SS--B-HHHHHHHHHH-EEEEEEEE-SPBPTT---SS---SSEEEES--TT--HHHHHT---SEEEEEEE---HHHHHHHHHHHHTTS-TT-SEEEEEEEGGG---S-HHHHHHHHHTT---EEPPP-TTS-SEEEETTTEEEEPP-SSEEEEE-TTS-EEEEEEEEEE-SSS-EEEEEEEEEEE-----

Radius of gyration: 25.66 Å; chains: 1; bounding box: 61×44×74 Å

pLDDT: mean 82.74, std 14.67, range [33.19, 96.94]

Sequence (355 aa):
MSLLEKSKFPLLKLPWHVLLDCIKNLDFLEIIDFSLVSKRAKRIVKRITISHPIEIKLSIFVDGFEIYLESKHFPGHTWMVVFGNVEEIDVIKRKGSMLQQMLIGPQVEFYLIFPLDLKYFQFLIQHISDIFQVPIREVNIEKPTFKLVELICSLQKSIPIFAIFGKSKILNKTAKLIFKRMQITESCYLKSEFSNFFKFDQLINCRCLKLSNGSRVPLNAILSSKNEILRIENSRLTHSDFNSILKHWKCGKMPNLNYLEIGMSQQHWLIDDYDDLNEQMFANLDFEEHQPDPRRPTHLWFDDDIILEMPVDHAYDIIGDDGSIGTFRLTLYREGDDHFRGLTFEFHVWGGANK